Protein AF-A0A925Y7J8-F1 (afdb_monomer)

Structure (mmCIF, N/CA/C/O backbone):
data_AF-A0A925Y7J8-F1
#
_entry.id   AF-A0A925Y7J8-F1
#
loop_
_atom_site.group_PDB
_atom_site.id
_atom_site.type_symbol
_atom_site.label_atom_id
_atom_site.label_alt_id
_atom_site.label_comp_id
_atom_site.label_asym_id
_atom_site.label_entity_id
_atom_site.label_seq_id
_atom_site.pdbx_PDB_ins_code
_atom_site.Cartn_x
_atom_site.Cartn_y
_atom_site.Cartn_z
_atom_site.occupancy
_atom_site.B_iso_or_equiv
_atom_site.auth_seq_id
_atom_site.auth_comp_id
_atom_site.auth_asym_id
_atom_site.auth_atom_id
_atom_site.pdbx_PDB_model_num
ATOM 1 N N . MET A 1 1 ? 41.722 57.127 14.578 1.00 47.62 1 MET A N 1
ATOM 2 C CA . MET A 1 1 ? 40.742 56.209 15.208 1.00 47.62 1 MET A CA 1
ATOM 3 C C . MET A 1 1 ? 39.464 55.968 14.385 1.00 47.62 1 MET A C 1
ATOM 5 O O . MET A 1 1 ? 3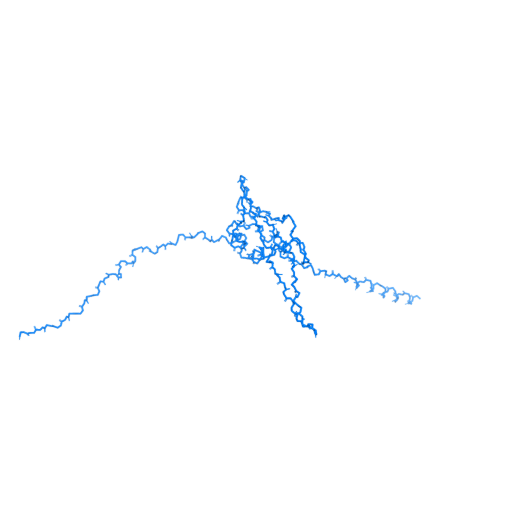8.849 54.937 14.593 1.00 47.62 1 MET A O 1
ATOM 9 N N . LEU A 1 2 ? 39.082 56.813 13.409 1.00 46.19 2 LEU A N 1
ATOM 10 C CA . LEU A 1 2 ? 37.868 56.597 12.585 1.00 46.19 2 LEU A CA 1
ATOM 11 C C . LEU A 1 2 ? 37.984 55.535 11.464 1.00 46.19 2 LEU A C 1
ATOM 13 O O . LEU A 1 2 ? 36.968 55.154 10.892 1.00 46.19 2 LEU A O 1
ATOM 17 N N . SER A 1 3 ? 39.189 55.050 11.137 1.00 46.38 3 SER A N 1
ATOM 18 C CA . SER A 1 3 ? 39.382 54.095 10.028 1.00 46.38 3 SER A CA 1
ATOM 19 C C . SER A 1 3 ? 39.019 52.646 10.403 1.00 46.38 3 SER A C 1
ATOM 21 O O . SER A 1 3 ? 38.446 51.927 9.593 1.00 46.38 3 SER A O 1
ATOM 23 N N . SER A 1 4 ? 39.250 52.229 11.657 1.00 44.97 4 SER A N 1
ATOM 24 C CA . SER A 1 4 ? 39.028 50.837 12.100 1.00 44.97 4 SER A CA 1
ATOM 25 C C . SER A 1 4 ? 37.565 50.454 12.341 1.00 44.97 4 SER A C 1
ATOM 27 O O . SER A 1 4 ? 37.262 49.272 12.434 1.00 44.97 4 SER A O 1
ATOM 29 N N . ILE A 1 5 ? 36.647 51.421 12.446 1.00 50.72 5 ILE A N 1
ATOM 30 C CA . ILE A 1 5 ? 35.227 51.142 12.736 1.00 50.72 5 ILE A CA 1
ATOM 31 C C . ILE A 1 5 ? 34.481 50.704 11.461 1.00 50.72 5 ILE A C 1
ATOM 33 O O . ILE A 1 5 ? 33.537 49.919 11.525 1.00 50.72 5 ILE A O 1
ATOM 37 N N . ARG A 1 6 ? 34.935 51.153 10.282 1.00 48.66 6 ARG A N 1
ATOM 38 C CA . ARG A 1 6 ? 34.302 50.832 8.990 1.00 48.66 6 ARG A CA 1
ATOM 39 C C . ARG A 1 6 ? 34.555 49.394 8.535 1.00 48.66 6 ARG A C 1
ATOM 41 O O . ARG A 1 6 ? 33.706 48.814 7.866 1.00 48.66 6 ARG A O 1
ATOM 48 N N . THR A 1 7 ? 35.685 48.809 8.921 1.00 46.03 7 THR A N 1
ATOM 49 C CA . THR A 1 7 ? 36.075 47.446 8.534 1.00 46.03 7 THR A CA 1
ATOM 50 C C . THR A 1 7 ? 35.314 46.381 9.320 1.00 46.03 7 THR A C 1
ATOM 52 O O . THR A 1 7 ? 34.919 45.371 8.745 1.00 46.03 7 THR A O 1
ATOM 55 N N . SER A 1 8 ? 35.025 46.622 10.603 1.00 44.44 8 SER A N 1
ATOM 56 C CA . SER A 1 8 ? 34.302 45.653 11.442 1.00 44.44 8 SER A CA 1
ATOM 57 C C . SER A 1 8 ? 32.820 45.527 11.079 1.00 44.44 8 SER A C 1
ATOM 59 O O . SER A 1 8 ? 32.263 44.436 11.163 1.00 44.44 8 SER A O 1
ATOM 61 N N . ALA A 1 9 ? 32.180 46.608 10.620 1.00 45.78 9 ALA A N 1
ATOM 62 C CA . ALA A 1 9 ? 30.767 46.578 10.231 1.00 45.78 9 ALA A CA 1
ATOM 63 C C . ALA A 1 9 ? 30.513 45.765 8.946 1.00 45.78 9 ALA A C 1
ATOM 65 O O . ALA A 1 9 ? 29.463 45.143 8.807 1.00 45.78 9 ALA A O 1
ATOM 66 N N . LEU A 1 10 ? 31.484 45.724 8.027 1.00 47.72 10 LEU A N 1
ATOM 67 C CA . LEU A 1 10 ? 31.369 44.964 6.777 1.00 47.72 10 LEU A CA 1
ATOM 68 C C . LEU A 1 10 ? 31.612 43.460 6.961 1.00 47.72 10 LEU A C 1
ATOM 70 O O . LEU A 1 10 ? 31.081 42.663 6.194 1.00 47.72 10 LEU A O 1
ATOM 74 N N . ILE A 1 11 ? 32.360 43.058 7.992 1.00 51.84 11 ILE A N 1
ATOM 75 C CA . ILE A 1 11 ? 32.652 41.641 8.254 1.00 51.84 11 ILE A CA 1
ATOM 76 C C . ILE A 1 11 ? 31.469 40.949 8.951 1.00 51.84 11 ILE A C 1
ATOM 78 O O . ILE A 1 11 ? 31.181 39.790 8.662 1.00 51.84 11 ILE A O 1
ATOM 82 N N . VAL A 1 12 ? 30.720 41.662 9.799 1.00 50.91 12 VAL A N 1
ATOM 83 C CA . VAL A 1 12 ? 29.554 41.085 10.497 1.00 50.91 12 VAL A CA 1
ATOM 84 C C . VAL A 1 12 ? 28.347 40.913 9.563 1.00 50.91 12 VAL A C 1
ATOM 86 O O . VAL A 1 12 ? 27.579 39.968 9.731 1.00 50.91 12 VAL A O 1
ATOM 89 N N . LEU A 1 13 ? 28.207 41.744 8.523 1.00 51.44 13 LEU A N 1
ATOM 90 C CA . LEU A 1 13 ? 27.113 41.615 7.548 1.00 51.44 13 LEU A CA 1
ATOM 91 C C . LEU A 1 13 ? 27.340 40.514 6.491 1.00 51.44 13 LEU A C 1
ATOM 93 O O . LEU A 1 13 ? 26.399 40.130 5.802 1.00 51.44 13 LEU A O 1
ATOM 97 N N . GLY A 1 14 ? 28.568 40.000 6.355 1.00 49.03 14 GLY A N 1
ATOM 98 C CA . GLY A 1 14 ? 28.907 38.949 5.386 1.00 49.03 14 GLY A CA 1
ATOM 99 C C . GLY A 1 14 ? 28.652 37.522 5.880 1.00 49.03 14 GLY A C 1
ATOM 100 O O . GLY A 1 14 ? 28.498 36.611 5.070 1.00 49.03 14 GLY A O 1
ATOM 101 N N . PHE A 1 15 ? 28.574 37.310 7.197 1.00 51.47 15 PHE A N 1
ATOM 102 C CA . PHE A 1 15 ? 28.496 35.961 7.774 1.00 51.47 15 PHE A CA 1
ATOM 103 C C . PHE A 1 15 ? 27.065 35.392 7.854 1.00 51.47 15 PHE A C 1
ATOM 105 O O . PHE A 1 15 ? 26.878 34.233 8.205 1.00 51.47 15 PHE A O 1
ATOM 112 N N . VAL A 1 16 ? 26.041 36.183 7.513 1.00 56.50 16 VAL A N 1
ATOM 113 C CA . VAL A 1 16 ? 24.621 35.812 7.691 1.00 56.50 16 VAL A CA 1
ATOM 114 C C . VAL A 1 16 ? 24.000 35.141 6.448 1.00 56.50 16 VAL A C 1
ATOM 116 O O . VAL A 1 16 ? 22.885 34.636 6.519 1.00 56.50 16 VAL A O 1
ATOM 119 N N . SER A 1 17 ? 24.709 35.051 5.316 1.00 57.00 17 SER A N 1
ATOM 120 C CA . SER A 1 17 ? 24.060 34.772 4.017 1.00 57.00 17 SER A CA 1
ATOM 121 C C . SER A 1 17 ? 24.364 33.423 3.347 1.00 57.00 17 SER A C 1
ATOM 123 O O . SER A 1 17 ? 24.155 33.307 2.143 1.00 57.00 17 SER A O 1
A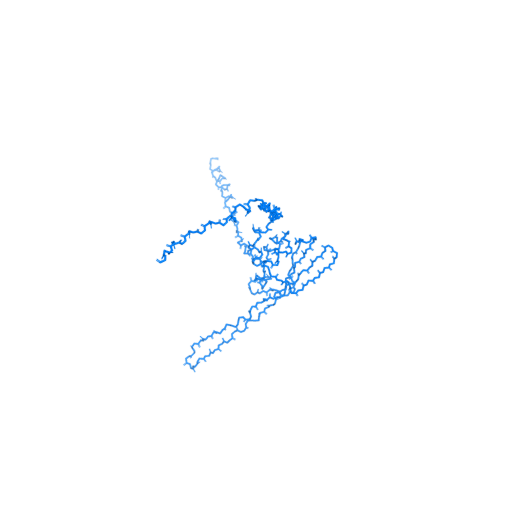TOM 125 N N . THR A 1 18 ? 24.836 32.384 4.046 1.00 60.31 18 THR A N 1
ATOM 126 C CA . THR A 1 18 ? 25.188 31.105 3.373 1.00 60.31 18 THR A CA 1
ATOM 127 C C . THR A 1 18 ? 24.682 29.829 4.043 1.00 60.31 18 THR A C 1
ATOM 129 O O . THR A 1 18 ? 25.293 28.773 3.908 1.00 60.31 18 THR A O 1
ATOM 132 N N . VAL A 1 19 ? 23.497 29.854 4.658 1.00 62.66 19 VAL A N 1
ATOM 133 C CA . VAL A 1 19 ? 22.741 28.602 4.862 1.00 62.66 19 VAL A CA 1
ATOM 134 C C . VAL A 1 19 ? 21.882 28.340 3.621 1.00 62.66 19 VAL A C 1
ATOM 136 O O . VAL A 1 19 ? 20.656 28.377 3.660 1.00 62.66 19 VAL A O 1
ATOM 139 N N . ALA A 1 20 ? 22.540 28.115 2.481 1.00 62.56 20 ALA A N 1
ATOM 140 C CA . ALA A 1 20 ? 21.898 27.509 1.321 1.00 62.56 20 ALA A CA 1
ATOM 141 C C . ALA A 1 20 ? 21.704 26.022 1.644 1.00 62.56 20 ALA A C 1
ATOM 143 O O . ALA A 1 20 ? 22.551 25.184 1.343 1.00 62.56 20 ALA A O 1
ATOM 144 N N . GLY A 1 21 ? 20.622 25.705 2.355 1.00 60.88 21 GLY A N 1
ATOM 145 C CA . GLY A 1 21 ? 20.222 24.325 2.581 1.00 60.88 21 GLY A CA 1
ATOM 146 C C . GLY A 1 21 ? 19.906 23.677 1.238 1.00 60.88 21 GLY A C 1
ATOM 147 O O . GLY A 1 21 ? 18.955 24.075 0.568 1.00 60.88 21 GLY A O 1
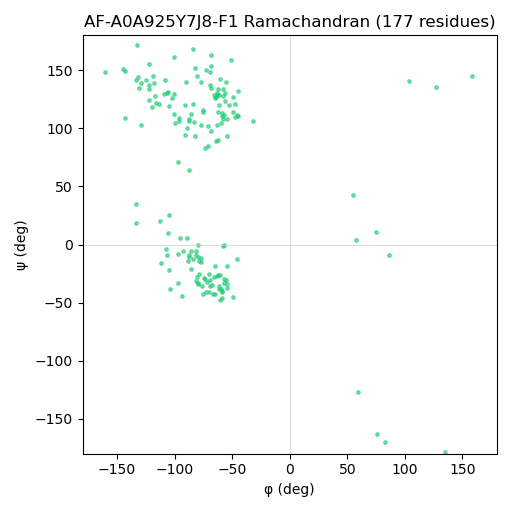ATOM 148 N N . CYS A 1 22 ? 20.697 22.685 0.832 1.00 66.88 22 CYS A N 1
ATOM 149 C CA . CYS A 1 22 ? 20.309 21.788 -0.245 1.00 66.88 22 CYS A CA 1
ATOM 150 C C . CYS A 1 22 ? 19.061 21.039 0.220 1.00 66.88 22 CYS A C 1
ATOM 152 O O . CYS A 1 22 ? 19.160 20.111 1.020 1.00 66.88 22 CYS A O 1
ATOM 154 N N . THR A 1 23 ? 17.882 21.433 -0.261 1.00 62.00 23 THR A N 1
ATOM 155 C CA . THR A 1 23 ? 16.712 20.567 -0.153 1.00 62.00 23 THR A CA 1
ATOM 156 C C . THR A 1 23 ? 16.996 19.397 -1.087 1.00 62.00 23 THR A C 1
ATOM 158 O O . THR A 1 23 ? 16.844 19.513 -2.306 1.00 62.00 23 THR A O 1
ATOM 161 N N . THR A 1 24 ? 17.488 18.278 -0.560 1.00 57.16 24 THR A N 1
ATOM 162 C CA . THR A 1 24 ? 17.358 17.015 -1.277 1.00 57.16 24 THR A CA 1
ATOM 163 C C . THR A 1 24 ? 15.869 16.843 -1.508 1.00 57.16 24 THR A C 1
ATOM 165 O O . THR A 1 24 ? 15.098 16.734 -0.560 1.00 57.16 24 THR A O 1
ATOM 168 N N . ALA A 1 25 ? 15.443 16.942 -2.766 1.00 54.03 25 ALA A N 1
ATOM 169 C CA . ALA A 1 25 ? 14.104 16.543 -3.145 1.00 54.03 25 ALA A CA 1
ATOM 170 C C . ALA A 1 25 ? 14.039 15.037 -2.892 1.00 54.03 25 ALA A C 1
ATOM 172 O O . ALA A 1 25 ? 14.415 14.248 -3.760 1.00 54.03 25 ALA A O 1
ATOM 173 N N . ASP A 1 26 ? 13.663 14.654 -1.671 1.00 52.31 26 ASP A N 1
ATOM 174 C CA . ASP A 1 26 ? 13.376 13.276 -1.326 1.00 52.31 26 ASP A CA 1
ATOM 175 C C . ASP A 1 26 ? 12.329 12.805 -2.329 1.00 52.31 26 ASP A C 1
ATOM 177 O O . ASP A 1 26 ? 11.180 13.255 -2.341 1.00 52.31 26 ASP A O 1
ATOM 181 N N . LYS A 1 27 ? 12.755 11.949 -3.259 1.00 52.94 27 LYS A N 1
ATOM 182 C CA . LYS A 1 27 ? 11.831 11.249 -4.138 1.00 52.94 27 LYS A CA 1
ATOM 183 C C . LYS A 1 27 ? 11.118 10.241 -3.255 1.00 52.94 27 LYS A C 1
ATOM 185 O O . LYS A 1 27 ? 11.553 9.099 -3.148 1.00 52.94 27 LYS A O 1
ATOM 190 N N . PHE A 1 28 ? 10.058 10.682 -2.585 1.00 62.00 28 PHE A N 1
ATOM 191 C CA . PHE A 1 28 ? 9.180 9.794 -1.845 1.00 62.00 28 PHE A CA 1
ATOM 192 C C . PHE A 1 28 ? 8.604 8.799 -2.846 1.00 62.00 28 PHE A C 1
ATOM 194 O O . PHE A 1 28 ? 7.769 9.147 -3.683 1.00 62.00 28 PHE A O 1
ATOM 201 N N . ASN A 1 29 ? 9.114 7.571 -2.819 1.00 81.31 29 ASN A N 1
ATOM 202 C CA . ASN A 1 29 ? 8.528 6.503 -3.602 1.00 81.31 29 ASN A CA 1
ATOM 203 C C . ASN A 1 29 ? 7.200 6.102 -2.936 1.00 81.31 29 ASN A C 1
ATOM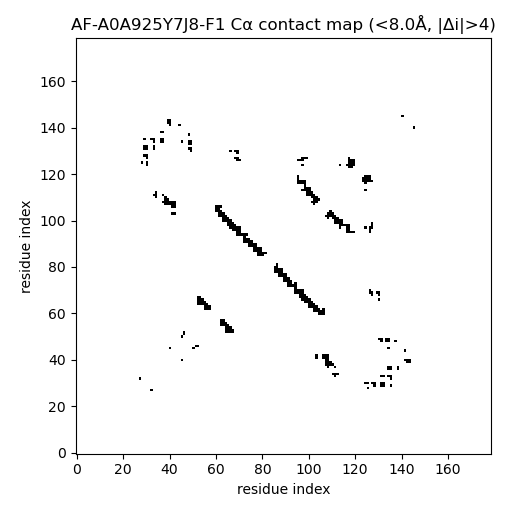 205 O O . ASN A 1 29 ? 7.025 6.231 -1.719 1.00 81.31 29 ASN A O 1
ATOM 209 N N . SER A 1 30 ? 6.235 5.635 -3.729 1.00 88.00 30 SER A N 1
ATOM 210 C CA . SER A 1 30 ? 4.927 5.249 -3.190 1.00 88.00 30 SER A CA 1
ATOM 211 C C . SER A 1 30 ? 5.062 4.175 -2.098 1.00 88.00 30 SER A C 1
ATOM 213 O O . SER A 1 30 ? 4.257 4.153 -1.171 1.00 88.00 30 SER A O 1
ATOM 215 N N . VAL A 1 31 ? 6.096 3.319 -2.156 1.00 91.38 31 VA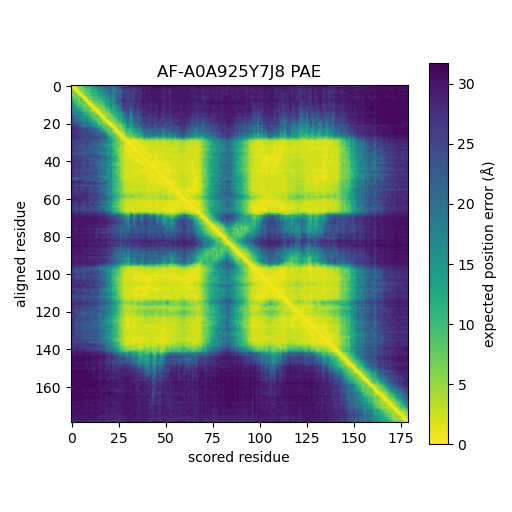L A N 1
ATOM 216 C CA . VAL A 1 31 ? 6.301 2.224 -1.190 1.00 91.38 31 VAL A CA 1
ATOM 217 C C . VAL A 1 31 ? 6.643 2.712 0.214 1.00 91.38 31 VAL A C 1
ATOM 219 O O . VAL A 1 31 ? 6.168 2.118 1.185 1.00 91.38 31 VAL A O 1
ATOM 222 N N . GLU A 1 32 ? 7.381 3.812 0.340 1.00 91.44 32 GLU A N 1
ATOM 223 C CA . GLU A 1 32 ? 7.669 4.433 1.631 1.00 91.44 32 GLU A CA 1
ATOM 224 C C . GLU A 1 32 ? 6.451 5.195 2.159 1.00 91.44 32 GLU A C 1
ATOM 226 O O . GLU A 1 32 ? 6.073 5.034 3.320 1.00 91.44 32 GLU A O 1
ATOM 231 N N . ILE A 1 33 ? 5.756 5.938 1.289 1.00 92.56 33 ILE A N 1
ATOM 232 C CA . ILE A 1 33 ? 4.519 6.648 1.655 1.00 92.56 33 ILE A CA 1
ATOM 233 C C . ILE A 1 33 ? 3.456 5.666 2.164 1.00 92.56 33 ILE A C 1
ATOM 235 O O . ILE A 1 33 ? 2.764 5.948 3.145 1.00 92.56 33 ILE A O 1
ATOM 239 N N . ALA A 1 34 ? 3.336 4.493 1.539 1.00 93.31 34 ALA A N 1
ATOM 240 C CA . ALA A 1 34 ? 2.356 3.481 1.919 1.00 93.31 34 ALA A CA 1
ATOM 241 C C . ALA A 1 34 ? 2.454 3.090 3.400 1.00 93.31 34 ALA A C 1
ATOM 243 O O . ALA A 1 34 ? 1.419 2.847 4.026 1.00 93.31 34 ALA A O 1
ATOM 244 N N . ARG A 1 35 ? 3.666 3.090 3.985 1.00 94.00 35 ARG A N 1
ATOM 245 C CA . ARG A 1 35 ? 3.899 2.669 5.379 1.00 94.00 35 ARG A CA 1
ATOM 246 C C . ARG A 1 35 ? 3.074 3.456 6.382 1.00 94.00 35 ARG A C 1
ATOM 248 O O . ARG A 1 35 ? 2.672 2.903 7.402 1.00 94.00 35 ARG A O 1
ATOM 255 N N . THR A 1 36 ? 2.825 4.725 6.086 1.00 93.44 36 THR A N 1
ATOM 256 C CA . THR A 1 36 ? 2.025 5.615 6.926 1.00 93.44 36 THR A CA 1
ATOM 257 C C . THR A 1 36 ? 0.632 5.830 6.347 1.00 93.44 36 THR A C 1
ATOM 259 O O . THR A 1 36 ? -0.341 5.828 7.097 1.00 93.44 36 THR A O 1
ATOM 262 N N . ALA A 1 37 ? 0.505 5.938 5.022 1.00 92.69 37 ALA A N 1
ATOM 263 C CA . ALA A 1 37 ? -0.762 6.230 4.354 1.00 92.69 37 ALA A CA 1
ATOM 264 C C . ALA A 1 37 ? -1.819 5.124 4.506 1.00 92.69 37 ALA A C 1
ATOM 266 O O . ALA A 1 37 ? -3.012 5.420 4.466 1.00 92.69 37 ALA A O 1
ATOM 267 N N . MET A 1 38 ? -1.400 3.865 4.678 1.00 94.19 38 MET A N 1
ATOM 268 C CA . MET A 1 38 ? -2.315 2.725 4.827 1.00 94.19 38 MET A CA 1
ATOM 269 C C . MET A 1 38 ? -2.747 2.467 6.274 1.00 94.19 38 MET A C 1
ATOM 271 O O . MET A 1 38 ? -3.621 1.631 6.503 1.00 94.19 38 MET A O 1
ATOM 275 N N . LEU A 1 39 ? -2.150 3.138 7.264 1.00 94.88 39 LEU A N 1
ATOM 276 C CA . LEU A 1 39 ? -2.494 2.916 8.668 1.00 94.88 39 LEU A CA 1
ATOM 277 C C . LEU A 1 39 ? -3.962 3.277 8.931 1.00 94.88 39 LEU A C 1
ATOM 279 O O . LEU A 1 39 ? -4.455 4.326 8.522 1.00 94.88 39 LEU A O 1
ATOM 283 N N . GLY A 1 40 ? -4.664 2.396 9.641 1.00 93.44 40 GLY A N 1
ATOM 284 C CA . GLY A 1 40 ? -6.073 2.560 9.995 1.00 93.44 40 GLY A CA 1
ATOM 285 C C . GLY A 1 40 ? -7.076 2.077 8.944 1.00 93.44 40 GLY A C 1
ATOM 286 O O . GLY A 1 40 ? -8.263 1.975 9.282 1.00 93.44 40 GLY A O 1
ATOM 287 N N . PHE A 1 41 ? -6.627 1.726 7.732 1.00 94.31 41 PHE A N 1
ATOM 288 C CA . PHE A 1 41 ? -7.484 1.120 6.708 1.00 94.31 41 PHE A CA 1
ATOM 289 C C . PHE A 1 41 ? -8.157 -0.127 7.266 1.00 94.31 41 PHE A C 1
ATOM 291 O O . PHE A 1 41 ? -7.537 -0.905 7.994 1.00 94.31 41 PHE A O 1
ATOM 298 N N . ASN A 1 42 ? -9.425 -0.329 6.935 1.00 94.50 42 ASN A N 1
ATOM 299 C CA . ASN A 1 42 ? -10.087 -1.586 7.242 1.00 94.50 42 ASN A CA 1
ATOM 300 C C . ASN A 1 42 ? -9.790 -2.632 6.151 1.00 94.50 42 ASN A C 1
ATOM 302 O O . ASN A 1 42 ? -9.263 -2.330 5.081 1.00 94.50 42 ASN A O 1
ATOM 306 N N . GLU A 1 43 ? -10.136 -3.885 6.421 1.00 95.19 43 GLU A N 1
ATOM 307 C CA . GLU A 1 43 ? -9.951 -4.987 5.474 1.00 95.19 43 GLU A CA 1
ATOM 308 C C . GLU A 1 43 ? -10.595 -4.747 4.093 1.00 95.19 43 GLU A C 1
ATOM 310 O O . GLU A 1 43 ? -10.040 -5.142 3.068 1.00 95.19 43 GLU A O 1
ATOM 315 N N . GLN A 1 44 ? -11.766 -4.111 4.038 1.00 94.31 44 GLN A N 1
ATOM 316 C CA . GLN A 1 44 ? -12.457 -3.810 2.780 1.00 94.31 44 GLN A CA 1
ATOM 317 C C . GLN A 1 44 ? -11.716 -2.728 1.989 1.00 94.31 44 GLN A C 1
ATOM 319 O O . GLN A 1 44 ? -11.558 -2.883 0.780 1.00 94.31 44 GLN A O 1
ATOM 324 N N . ASP A 1 45 ? -11.202 -1.694 2.663 1.00 94.25 45 ASP A N 1
ATOM 325 C CA . ASP A 1 45 ? -10.403 -0.635 2.030 1.00 94.25 45 ASP A CA 1
ATOM 326 C C . ASP A 1 45 ? -9.166 -1.233 1.347 1.00 94.25 45 ASP A C 1
ATOM 328 O O . ASP A 1 45 ? -8.884 -0.937 0.185 1.00 94.25 45 ASP A O 1
ATOM 332 N N . VAL A 1 46 ? -8.461 -2.137 2.044 1.00 94.81 46 VAL A N 1
ATOM 333 C CA . VAL A 1 46 ? -7.276 -2.809 1.493 1.00 94.81 46 VAL A CA 1
ATOM 334 C C . VAL A 1 46 ? -7.649 -3.699 0.306 1.00 94.81 46 VAL A C 1
ATOM 336 O O . VAL A 1 46 ? -6.966 -3.641 -0.714 1.00 94.81 46 VAL A O 1
ATOM 339 N N . ARG A 1 47 ? -8.751 -4.463 0.374 1.00 94.38 47 ARG A N 1
ATOM 340 C CA . ARG A 1 47 ? -9.219 -5.261 -0.780 1.00 94.38 47 ARG A CA 1
ATOM 341 C C . ARG A 1 47 ? -9.582 -4.390 -1.981 1.00 94.38 47 ARG A C 1
ATOM 343 O O . ARG A 1 47 ? -9.345 -4.791 -3.116 1.00 94.38 47 ARG A O 1
ATOM 350 N N . MET A 1 48 ? -10.147 -3.211 -1.737 1.00 93.31 48 MET A N 1
ATOM 351 C CA . MET A 1 48 ? -10.546 -2.290 -2.798 1.00 93.31 48 MET A CA 1
ATOM 352 C C . MET A 1 48 ? -9.336 -1.678 -3.515 1.00 93.31 48 MET A C 1
ATOM 354 O O . MET A 1 48 ? -9.396 -1.464 -4.723 1.00 93.31 48 MET A O 1
ATOM 358 N N . CYS A 1 49 ? -8.247 -1.395 -2.793 1.00 93.19 49 CYS A N 1
ATOM 359 C CA . CYS A 1 49 ? -7.082 -0.716 -3.364 1.00 93.19 49 CYS A CA 1
ATOM 360 C C . CYS A 1 49 ? -5.944 -1.643 -3.814 1.00 93.19 49 CYS A C 1
ATOM 362 O O . CYS A 1 49 ? -5.277 -1.320 -4.794 1.00 93.19 49 CYS A O 1
ATOM 364 N N . ALA A 1 50 ? -5.725 -2.771 -3.129 1.00 92.56 50 ALA A N 1
ATOM 365 C CA . ALA A 1 50 ? -4.657 -3.735 -3.426 1.00 92.56 50 ALA A CA 1
ATOM 366 C C . ALA A 1 50 ? -5.170 -5.038 -4.070 1.00 92.56 50 ALA A C 1
ATOM 368 O O . ALA A 1 50 ? -4.372 -5.862 -4.515 1.00 92.56 50 ALA A O 1
ATOM 369 N N . GLY A 1 51 ? -6.491 -5.241 -4.130 1.00 92.69 51 GLY A N 1
ATOM 370 C CA . GLY A 1 51 ? -7.103 -6.493 -4.576 1.00 92.69 51 GLY A CA 1
ATOM 371 C C . GLY A 1 51 ? -7.177 -7.555 -3.474 1.00 92.69 51 GLY A C 1
ATOM 372 O O . GLY A 1 51 ? -6.958 -7.285 -2.295 1.00 92.69 51 GLY A O 1
ATOM 373 N N . PHE A 1 52 ? -7.522 -8.791 -3.846 1.00 94.75 52 PHE A N 1
ATOM 374 C CA . PHE A 1 52 ? -7.561 -9.905 -2.894 1.00 94.75 52 PHE A CA 1
ATOM 375 C C . PHE A 1 52 ? -6.149 -10.412 -2.574 1.00 94.75 52 PHE A C 1
ATOM 377 O O . PHE A 1 52 ? -5.322 -10.513 -3.483 1.00 94.75 52 PHE A O 1
ATOM 384 N N . PRO A 1 53 ? -5.864 -10.759 -1.307 1.00 95.00 53 PRO A N 1
ATOM 385 C CA . PRO A 1 53 ? -4.550 -11.250 -0.926 1.00 95.00 53 PRO A CA 1
ATOM 386 C C . PRO A 1 53 ? -4.279 -12.637 -1.503 1.00 95.00 53 PRO A C 1
ATOM 388 O O . PRO A 1 53 ? -5.182 -13.466 -1.624 1.00 95.00 53 PRO A O 1
ATOM 391 N N . THR A 1 54 ? -3.010 -12.912 -1.789 1.00 94.50 54 THR A N 1
ATOM 392 C CA . THR A 1 54 ? -2.542 -14.232 -2.225 1.00 94.50 54 THR A CA 1
ATOM 393 C C . THR A 1 54 ? -2.683 -15.256 -1.103 1.00 94.50 54 THR A C 1
ATOM 395 O O . THR A 1 54 ? -3.110 -16.385 -1.336 1.00 94.50 54 THR A O 1
ATOM 398 N N . ARG A 1 55 ? -2.321 -14.872 0.129 1.00 95.31 55 ARG A N 1
ATOM 399 C CA . ARG A 1 55 ? -2.503 -15.699 1.331 1.00 95.31 55 ARG A CA 1
ATOM 400 C C . ARG A 1 55 ? -2.883 -14.835 2.524 1.00 95.31 55 ARG A C 1
ATOM 402 O O . ARG A 1 55 ? -2.432 -13.695 2.636 1.00 95.31 55 ARG A O 1
ATOM 409 N N . SER A 1 56 ? -3.652 -15.407 3.440 1.00 96.75 56 SER A N 1
ATOM 410 C CA . SER A 1 56 ? -4.033 -14.790 4.710 1.00 96.75 56 SER A CA 1
ATOM 411 C C . SER A 1 56 ? -3.810 -15.754 5.871 1.00 96.75 56 SER A C 1
ATOM 413 O O . SER A 1 56 ? -4.058 -16.950 5.726 1.00 96.75 56 SER A O 1
ATOM 415 N N . ALA A 1 57 ? -3.406 -15.230 7.022 1.00 97.38 57 ALA A N 1
ATOM 416 C CA . ALA A 1 57 ? -3.322 -15.958 8.284 1.00 97.38 57 ALA A CA 1
ATOM 417 C C . ALA A 1 57 ? -3.959 -15.119 9.397 1.00 97.38 57 ALA A C 1
ATOM 419 O O . ALA A 1 57 ? -3.783 -13.902 9.414 1.00 97.38 57 ALA A O 1
ATOM 420 N N . SER A 1 58 ? -4.676 -15.755 10.322 1.00 97.12 58 SER A N 1
ATOM 421 C CA . SER A 1 58 ? -5.303 -15.079 11.461 1.00 97.12 58 SER A CA 1
ATOM 422 C C . SER A 1 58 ? -4.980 -15.808 12.757 1.00 97.12 58 SER A C 1
ATOM 424 O O . SER A 1 58 ? -5.092 -17.030 12.828 1.00 97.12 58 SER A O 1
ATOM 426 N N . GLU A 1 59 ? -4.607 -15.041 13.777 1.00 96.56 59 GLU A N 1
ATOM 427 C CA . GLU A 1 59 ? -4.302 -15.517 15.122 1.00 96.56 59 GLU A CA 1
ATOM 428 C C . GLU A 1 59 ? -4.814 -14.493 16.147 1.00 96.56 59 GLU A C 1
ATOM 430 O O . GLU A 1 59 ? -4.303 -13.376 16.265 1.00 96.56 59 GLU A O 1
ATOM 435 N N . GLY A 1 60 ? -5.876 -14.858 16.872 1.00 95.62 60 GLY A N 1
ATOM 436 C CA . GLY A 1 60 ? -6.553 -13.960 17.810 1.00 95.62 60 GLY A CA 1
ATOM 437 C C . GLY A 1 60 ? -7.088 -12.691 17.134 1.00 95.62 60 GLY A C 1
ATOM 438 O O . GLY A 1 60 ? -7.806 -12.760 16.141 1.00 95.62 60 GLY A O 1
ATOM 439 N N . ASP A 1 61 ? -6.717 -11.528 17.677 1.00 95.69 61 ASP A N 1
ATOM 440 C CA . ASP A 1 61 ? -7.095 -10.201 17.158 1.00 95.69 61 ASP A CA 1
ATOM 441 C C . ASP A 1 61 ? -6.251 -9.751 15.947 1.00 95.69 61 ASP A C 1
ATOM 443 O O . ASP A 1 61 ? -6.427 -8.626 15.459 1.00 95.69 61 ASP A O 1
ATOM 447 N N . VAL A 1 62 ? -5.290 -10.570 15.505 1.00 97.75 62 VAL A N 1
ATOM 448 C CA . VAL A 1 62 ? -4.345 -10.229 14.442 1.00 97.75 62 VAL A CA 1
ATOM 449 C C . VAL A 1 62 ? -4.648 -11.035 13.188 1.00 97.75 62 VAL A C 1
ATOM 451 O O . VAL A 1 62 ? -4.708 -12.261 13.215 1.00 97.75 62 VAL A O 1
ATOM 454 N N . THR A 1 63 ? -4.758 -10.337 12.065 1.00 98.06 63 THR A N 1
ATOM 455 C CA . THR A 1 63 ? -4.841 -10.941 10.734 1.00 98.06 63 THR A CA 1
ATOM 456 C C . THR A 1 63 ? -3.696 -10.402 9.894 1.00 98.06 63 THR A C 1
ATOM 458 O O . THR A 1 63 ? -3.444 -9.204 9.885 1.00 98.06 63 THR A O 1
ATOM 461 N N . VAL A 1 64 ? -2.985 -11.262 9.178 1.00 97.69 64 VAL A N 1
ATOM 462 C CA . VAL A 1 64 ? -1.940 -10.871 8.232 1.00 97.69 64 VAL A CA 1
ATOM 463 C C . VAL A 1 64 ? -2.350 -11.317 6.846 1.00 97.69 64 VAL A C 1
ATOM 465 O O . VAL A 1 64 ? -2.672 -12.483 6.622 1.00 97.69 64 VAL A O 1
ATOM 468 N N . TRP A 1 65 ? -2.318 -10.387 5.905 1.00 97.56 65 TRP A N 1
ATOM 469 C CA . TRP A 1 65 ? -2.480 -10.664 4.489 1.00 97.56 65 TRP A CA 1
ATOM 470 C C . TRP A 1 65 ? -1.156 -10.497 3.777 1.00 97.56 65 TRP A C 1
ATOM 472 O O . TRP A 1 65 ? -0.397 -9.576 4.067 1.00 97.56 65 TRP A O 1
ATOM 482 N N . SER A 1 66 ? -0.903 -11.377 2.821 1.00 95.19 66 SER A N 1
ATOM 483 C CA . SER A 1 66 ? 0.266 -11.331 1.957 1.00 95.19 66 SER A CA 1
ATOM 484 C C . SER A 1 66 ? -0.167 -11.258 0.503 1.00 95.19 66 SER A C 1
ATOM 486 O O . SER A 1 66 ? -1.090 -11.954 0.072 1.00 95.19 66 SER A O 1
ATOM 488 N N . TYR A 1 67 ? 0.522 -10.401 -0.228 1.00 93.00 67 TYR A N 1
ATOM 489 C CA . TYR A 1 67 ? 0.390 -10.180 -1.650 1.00 93.00 67 TYR A CA 1
ATOM 490 C C . TYR A 1 67 ? 1.705 -10.590 -2.283 1.00 93.00 67 TYR A C 1
ATOM 492 O O . TYR A 1 67 ? 2.768 -10.077 -1.927 1.00 93.00 67 TYR A O 1
ATOM 500 N N . GLU A 1 68 ? 1.620 -11.531 -3.206 1.00 89.75 68 GLU A N 1
ATOM 501 C CA . GLU A 1 68 ? 2.740 -11.940 -4.034 1.00 89.75 68 GLU A CA 1
ATOM 502 C C . GLU A 1 68 ? 2.362 -11.674 -5.486 1.00 89.75 68 GLU A C 1
ATOM 504 O O . GLU A 1 68 ? 1.372 -12.216 -5.983 1.00 89.75 68 GLU A O 1
ATOM 509 N N . GLY A 1 69 ? 3.120 -10.811 -6.161 1.00 76.94 69 GLY A N 1
ATOM 510 C CA . GLY A 1 69 ? 2.877 -10.505 -7.570 1.00 76.94 69 GLY A CA 1
ATOM 511 C C . GLY A 1 69 ? 3.451 -9.171 -8.043 1.00 76.94 69 GLY A C 1
ATOM 512 O O . GLY A 1 69 ? 3.434 -8.187 -7.318 1.00 76.94 69 GLY A O 1
ATOM 513 N N . GLY A 1 70 ? 3.908 -9.141 -9.299 1.00 61.19 70 GLY A N 1
ATOM 514 C CA . GLY A 1 70 ? 4.597 -8.014 -9.953 1.00 61.19 70 GLY A CA 1
ATOM 515 C C . GLY A 1 70 ? 6.101 -8.286 -10.037 1.00 61.19 70 GLY A C 1
ATOM 516 O O . GLY A 1 70 ? 6.626 -8.839 -9.088 1.00 61.19 70 GLY A O 1
ATOM 517 N N . GLY A 1 71 ? 6.844 -7.968 -11.099 1.00 51.97 71 GLY A N 1
ATOM 518 C CA . GLY A 1 71 ? 6.500 -7.202 -12.302 1.00 51.97 71 GLY A CA 1
ATOM 519 C C . GLY A 1 71 ? 6.185 -8.051 -13.539 1.00 51.97 71 GLY A C 1
ATOM 520 O O . GLY A 1 71 ? 6.535 -9.225 -13.630 1.00 51.97 71 GLY A O 1
ATOM 521 N N . ARG A 1 72 ? 5.509 -7.444 -14.524 1.00 48.69 72 ARG A N 1
ATOM 522 C CA . ARG A 1 72 ? 5.382 -8.046 -15.858 1.00 48.69 72 ARG A CA 1
ATOM 523 C C . ARG A 1 72 ? 6.795 -8.319 -16.378 1.00 48.69 72 ARG A C 1
ATOM 525 O O . ARG A 1 72 ? 7.621 -7.410 -16.344 1.00 48.69 72 ARG A O 1
ATOM 532 N N . GLN A 1 73 ? 7.066 -9.531 -16.861 1.00 48.22 73 GLN A N 1
ATOM 533 C CA . GLN A 1 73 ? 8.230 -9.772 -17.711 1.00 48.22 73 GLN A CA 1
ATOM 534 C C . GLN A 1 73 ? 8.041 -8.938 -18.984 1.00 48.22 73 GLN A C 1
ATOM 536 O O . GLN A 1 73 ? 7.379 -9.357 -19.928 1.00 48.22 73 GLN A O 1
ATOM 541 N N . GLY A 1 74 ? 8.522 -7.699 -18.964 1.00 47.50 74 GLY A N 1
ATOM 542 C CA . GLY A 1 74 ? 8.617 -6.865 -20.148 1.00 47.50 74 GLY A CA 1
ATOM 543 C C . GLY A 1 74 ? 9.891 -7.249 -20.878 1.00 47.50 74 GLY A C 1
ATOM 544 O O . GLY A 1 74 ? 10.957 -6.745 -20.535 1.00 47.50 74 GLY A O 1
A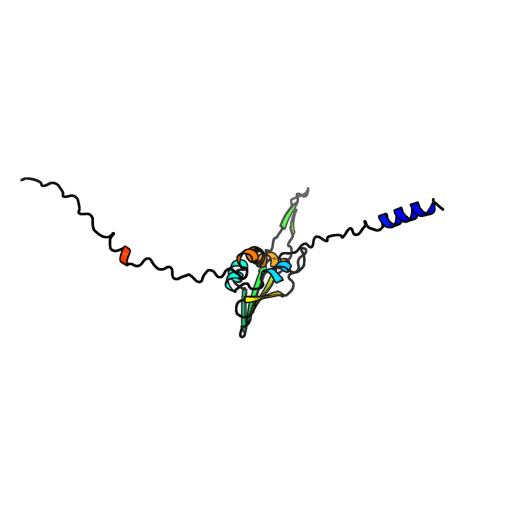TOM 545 N N . GLY A 1 75 ? 9.791 -8.161 -21.844 1.00 52.19 75 GLY A N 1
ATOM 546 C CA . GLY A 1 75 ? 10.810 -8.253 -22.885 1.00 52.19 75 GLY A CA 1
ATOM 547 C C . GLY A 1 75 ? 10.775 -6.953 -23.681 1.00 52.19 75 GLY A C 1
ATOM 548 O O . GLY A 1 75 ? 9.700 -6.516 -24.097 1.00 52.19 75 GLY A O 1
ATOM 549 N N . VAL A 1 76 ? 11.922 -6.294 -23.822 1.00 53.84 76 VAL A N 1
ATOM 550 C CA . VAL A 1 76 ? 12.049 -5.158 -24.736 1.00 53.84 76 VAL A CA 1
ATOM 551 C C . VAL A 1 76 ? 12.715 -5.694 -25.995 1.00 53.84 76 VAL A C 1
ATOM 553 O O . VAL A 1 76 ? 13.918 -5.963 -25.998 1.00 53.84 76 VAL A O 1
ATOM 556 N N . ASP A 1 77 ? 11.927 -5.868 -27.053 1.00 54.66 77 ASP A N 1
ATOM 557 C CA . ASP A 1 77 ? 12.443 -6.189 -28.380 1.00 54.66 77 ASP A CA 1
ATOM 558 C C . ASP A 1 77 ? 13.013 -4.917 -29.009 1.00 54.66 77 ASP A C 1
ATOM 560 O O . ASP A 1 77 ? 12.280 -4.040 -29.477 1.00 54.66 77 ASP A O 1
ATOM 564 N N . ILE A 1 78 ? 14.340 -4.797 -29.015 1.00 57.81 78 ILE A N 1
ATOM 565 C CA . ILE A 1 78 ? 15.022 -3.706 -29.709 1.00 57.81 78 ILE A CA 1
ATOM 566 C C . ILE A 1 78 ? 15.439 -4.233 -31.080 1.00 57.81 78 ILE A C 1
ATOM 568 O O . ILE A 1 78 ? 16.374 -5.024 -31.219 1.00 57.81 78 ILE A O 1
ATOM 572 N N . SER A 1 79 ? 14.719 -3.789 -32.109 1.00 58.28 79 SER A N 1
ATOM 573 C CA . SER A 1 79 ? 15.065 -4.052 -33.507 1.00 58.28 79 SER A CA 1
ATOM 574 C C . SER A 1 79 ? 16.016 -2.959 -33.991 1.00 58.28 79 SER A C 1
ATOM 576 O O . SER A 1 79 ? 15.588 -1.825 -34.205 1.00 58.28 79 SER A O 1
ATOM 578 N N . ALA A 1 80 ? 17.303 -3.273 -34.151 1.00 58.16 80 ALA A N 1
ATOM 579 C CA . ALA A 1 80 ? 18.271 -2.343 -34.730 1.00 58.16 80 ALA A CA 1
ATOM 580 C C . ALA A 1 80 ? 18.555 -2.729 -36.195 1.00 58.16 80 ALA A C 1
ATOM 582 O O . ALA A 1 80 ? 18.933 -3.877 -36.458 1.00 58.16 80 ALA A O 1
ATOM 583 N N . PRO A 1 81 ? 18.405 -1.808 -37.168 1.00 52.62 81 PRO A N 1
ATOM 584 C CA . PRO A 1 81 ? 18.826 -2.072 -38.536 1.00 52.62 81 PRO A CA 1
ATOM 585 C C . PRO A 1 81 ? 20.357 -2.087 -38.585 1.00 52.62 81 PRO A C 1
ATOM 587 O O . PRO A 1 81 ? 21.000 -1.040 -38.571 1.00 52.62 81 PRO A O 1
ATOM 590 N N . VAL A 1 82 ? 20.957 -3.276 -38.625 1.00 57.34 82 VAL A N 1
ATOM 591 C CA . VAL A 1 82 ? 22.381 -3.417 -38.947 1.00 57.34 82 VAL A CA 1
ATOM 592 C C . VAL A 1 82 ? 22.533 -3.590 -40.458 1.00 57.34 82 VAL A C 1
ATOM 594 O O . VAL A 1 82 ? 21.735 -4.274 -41.101 1.00 57.34 82 VAL A O 1
ATOM 597 N N . LEU A 1 83 ? 23.562 -2.955 -41.025 1.00 54.12 83 LEU A N 1
ATOM 598 C CA . LEU A 1 83 ? 23.845 -2.830 -42.466 1.00 54.12 83 LEU A CA 1
ATOM 599 C C . LEU A 1 83 ? 23.988 -4.167 -43.237 1.00 54.12 83 LEU A C 1
ATOM 601 O O . LEU A 1 83 ? 24.191 -4.141 -44.445 1.00 54.12 83 LEU A O 1
ATOM 605 N N . PHE A 1 84 ? 23.853 -5.322 -42.575 1.00 55.88 84 PHE A N 1
ATOM 606 C CA . PHE A 1 84 ? 24.000 -6.665 -43.154 1.00 55.88 84 PHE A CA 1
ATOM 607 C C . PHE A 1 84 ? 22.885 -7.665 -42.767 1.00 55.88 84 PHE A C 1
ATOM 609 O O . PHE A 1 84 ? 23.056 -8.868 -42.940 1.00 55.88 84 PHE A O 1
ATOM 616 N N . GLY A 1 85 ? 21.727 -7.189 -42.293 1.00 55.53 85 GLY A N 1
ATOM 617 C CA . GLY A 1 85 ? 20.551 -8.021 -41.986 1.00 55.53 85 GLY A CA 1
ATOM 618 C C . GLY A 1 85 ? 20.040 -7.786 -40.568 1.00 55.53 85 GLY A C 1
ATOM 619 O O . GLY A 1 85 ? 20.837 -7.685 -39.650 1.00 55.53 85 GLY A O 1
ATOM 620 N N . ALA A 1 86 ? 18.725 -7.656 -40.379 1.00 56.28 86 ALA A N 1
ATOM 621 C CA . ALA A 1 86 ? 18.132 -7.286 -39.092 1.00 56.28 86 ALA A CA 1
ATOM 622 C C . ALA A 1 86 ? 18.613 -8.202 -37.949 1.00 56.28 86 ALA A C 1
ATOM 624 O O . ALA A 1 86 ? 18.402 -9.413 -37.982 1.00 56.28 86 ALA A O 1
ATOM 625 N N . ALA A 1 87 ? 19.256 -7.613 -36.940 1.00 57.84 87 ALA A N 1
ATOM 626 C CA . ALA A 1 87 ? 19.585 -8.292 -35.697 1.00 57.84 87 ALA A CA 1
ATOM 627 C C . ALA A 1 87 ? 18.544 -7.878 -34.651 1.00 57.84 87 ALA A C 1
ATOM 629 O O . ALA A 1 87 ? 18.478 -6.715 -34.249 1.00 57.84 87 ALA A O 1
ATOM 630 N N . ASN A 1 88 ? 17.709 -8.827 -34.234 1.00 58.19 88 ASN A N 1
ATOM 631 C CA . ASN A 1 88 ? 16.754 -8.630 -33.147 1.00 58.19 88 ASN A CA 1
ATOM 632 C C . ASN A 1 88 ? 17.479 -8.932 -31.832 1.00 58.19 88 ASN A C 1
ATOM 634 O O . ASN A 1 88 ? 17.863 -10.077 -31.585 1.00 58.19 88 ASN A O 1
ATOM 638 N N . ALA A 1 89 ? 17.686 -7.910 -31.001 1.00 57.34 89 ALA A N 1
ATOM 639 C CA . ALA A 1 89 ? 18.195 -8.085 -29.649 1.00 57.34 89 ALA A CA 1
ATOM 640 C C . ALA A 1 89 ? 17.001 -8.112 -28.687 1.00 57.34 89 ALA A C 1
ATOM 642 O O . ALA A 1 89 ? 16.360 -7.086 -28.458 1.00 57.34 89 ALA A O 1
ATOM 643 N N . ASN A 1 90 ? 16.703 -9.286 -28.128 1.00 55.12 90 ASN A N 1
ATOM 644 C CA . ASN A 1 90 ? 15.712 -9.413 -27.064 1.00 55.12 90 ASN A CA 1
ATOM 645 C C . ASN A 1 90 ? 16.401 -9.193 -25.713 1.00 55.12 90 ASN A C 1
ATOM 647 O O . ASN A 1 90 ? 17.172 -10.044 -25.257 1.00 55.12 90 ASN A O 1
ATOM 651 N N . LEU A 1 91 ? 16.142 -8.051 -25.073 1.00 57.47 91 LEU A N 1
ATOM 652 C CA . LEU A 1 91 ? 16.650 -7.777 -23.733 1.00 57.47 91 LEU A CA 1
ATOM 653 C C . LEU A 1 91 ? 15.633 -8.294 -22.709 1.00 57.47 91 LEU A C 1
ATOM 655 O O . LEU A 1 91 ? 14.610 -7.664 -22.442 1.00 57.47 91 LEU A O 1
ATOM 659 N N . SER A 1 92 ? 15.912 -9.469 -22.142 1.00 53.81 92 SER A N 1
ATOM 660 C CA . SER A 1 92 ? 15.126 -10.025 -21.038 1.00 53.81 92 SER A CA 1
ATOM 661 C C . SER A 1 92 ? 15.612 -9.427 -19.721 1.00 53.81 92 SER A C 1
ATOM 663 O O . SER A 1 92 ? 16.681 -9.784 -19.228 1.00 53.81 92 SER A O 1
ATOM 665 N N . ILE A 1 93 ? 14.839 -8.501 -19.154 1.00 58.91 93 ILE A N 1
ATOM 666 C CA . ILE A 1 93 ? 15.114 -7.953 -17.823 1.00 58.91 93 ILE A CA 1
ATOM 667 C C . ILE A 1 93 ? 14.513 -8.927 -16.797 1.00 58.91 93 ILE A C 1
ATOM 669 O O . ILE A 1 93 ? 13.304 -9.173 -16.857 1.00 58.91 93 ILE A O 1
ATOM 673 N N . PRO A 1 94 ? 15.302 -9.509 -15.872 1.00 56.09 94 PRO A N 1
ATOM 674 C CA . PRO A 1 94 ? 14.755 -10.364 -14.825 1.00 56.09 94 PRO A CA 1
ATOM 675 C C . PRO A 1 94 ? 13.743 -9.560 -14.001 1.00 56.09 94 PRO A C 1
ATOM 677 O O . PRO A 1 94 ? 14.088 -8.588 -13.334 1.00 56.09 94 PRO A O 1
ATOM 680 N N . GLY A 1 95 ? 12.470 -9.942 -14.091 1.00 59.91 95 GLY A N 1
ATOM 681 C CA . GLY A 1 95 ? 11.416 -9.378 -13.258 1.00 59.91 95 GLY A CA 1
ATOM 682 C C . GLY A 1 95 ? 11.524 -9.966 -11.856 1.00 59.91 95 GLY A C 1
ATOM 683 O O . GLY A 1 95 ? 11.363 -11.174 -11.691 1.00 59.91 95 GLY A O 1
ATOM 684 N N . GLY A 1 96 ? 11.809 -9.138 -10.851 1.00 72.06 96 GLY A N 1
ATOM 685 C CA . GLY A 1 96 ? 11.675 -9.556 -9.455 1.00 72.06 96 GLY A CA 1
ATOM 686 C C . GLY A 1 96 ? 10.203 -9.752 -9.083 1.00 72.06 96 GLY A C 1
ATOM 687 O O . GLY A 1 96 ? 9.310 -9.308 -9.808 1.00 72.06 96 GLY A O 1
ATOM 688 N N . THR A 1 97 ? 9.958 -10.451 -7.972 1.00 83.25 97 THR A N 1
ATOM 689 C CA . THR A 1 97 ? 8.610 -10.726 -7.453 1.00 83.25 97 THR A CA 1
ATOM 690 C C . THR A 1 97 ? 8.340 -9.843 -6.246 1.00 83.25 97 THR A C 1
ATOM 692 O O . THR A 1 97 ? 9.031 -9.986 -5.242 1.00 83.25 97 THR A O 1
ATOM 695 N N . CYS A 1 98 ? 7.320 -8.986 -6.301 1.00 89.44 98 CYS A N 1
ATOM 696 C CA . CYS A 1 98 ? 6.898 -8.259 -5.108 1.00 89.44 98 CYS A CA 1
ATOM 697 C C . CYS A 1 98 ? 6.277 -9.212 -4.084 1.00 89.44 98 CYS A C 1
ATOM 699 O O . CYS A 1 98 ? 5.412 -10.029 -4.410 1.00 89.44 98 CYS A O 1
ATOM 701 N N . ARG A 1 99 ? 6.687 -9.034 -2.833 1.00 93.00 99 ARG A N 1
ATOM 702 C CA . ARG A 1 99 ? 6.163 -9.678 -1.636 1.00 93.00 99 ARG A CA 1
ATOM 703 C C . ARG A 1 99 ? 5.844 -8.612 -0.598 1.00 93.00 99 ARG A C 1
ATOM 705 O O . ARG A 1 99 ? 6.714 -8.091 0.102 1.00 93.00 99 ARG A O 1
ATOM 712 N N . PHE A 1 100 ? 4.561 -8.318 -0.485 1.00 94.06 100 PHE A N 1
ATOM 713 C CA . PHE A 1 100 ? 4.012 -7.276 0.367 1.00 94.06 100 PHE A CA 1
ATOM 714 C C . PHE A 1 100 ? 3.091 -7.886 1.424 1.00 94.06 100 PHE A C 1
ATOM 716 O O . PHE A 1 100 ? 2.324 -8.800 1.136 1.00 94.06 100 PHE A O 1
ATOM 723 N N . GLN A 1 101 ? 3.163 -7.403 2.660 1.00 96.19 101 GLN A N 1
ATOM 724 C CA . GLN A 1 101 ? 2.371 -7.896 3.780 1.00 96.19 101 GLN A CA 1
ATOM 725 C C . GLN A 1 101 ? 1.673 -6.754 4.505 1.00 96.19 101 GLN A C 1
ATOM 727 O O . GLN A 1 101 ? 2.269 -5.712 4.780 1.00 96.19 101 GLN A O 1
ATOM 732 N N . VAL A 1 102 ? 0.421 -6.992 4.879 1.00 97.62 102 VAL A N 1
ATOM 733 C CA . VAL A 1 102 ? -0.411 -6.070 5.646 1.00 97.62 102 VAL A CA 1
ATOM 734 C C . VAL A 1 102 ? -0.858 -6.777 6.910 1.00 97.62 102 VAL A C 1
ATOM 736 O O . VAL A 1 102 ? -1.461 -7.848 6.841 1.00 97.62 102 VAL A O 1
ATOM 739 N N . ARG A 1 103 ? -0.572 -6.177 8.063 1.00 97.81 103 ARG A N 1
ATOM 740 C CA . ARG A 1 103 ? -1.063 -6.647 9.352 1.00 97.81 103 ARG A CA 1
ATOM 741 C C . ARG A 1 103 ? -2.248 -5.800 9.781 1.00 97.81 103 ARG A C 1
ATOM 743 O O . ARG A 1 103 ? -2.186 -4.572 9.790 1.00 97.81 103 ARG A O 1
ATOM 750 N N . PHE A 1 104 ? -3.310 -6.492 10.152 1.00 97.81 104 PHE A N 1
ATOM 751 C CA . PHE A 1 104 ? -4.503 -5.951 10.758 1.00 97.81 104 PHE A CA 1
ATOM 752 C C . PHE A 1 104 ? -4.508 -6.311 12.238 1.00 97.81 104 PHE A C 1
ATOM 754 O O . PHE A 1 104 ? -4.355 -7.479 12.591 1.00 97.81 104 PHE A O 1
ATOM 761 N N . GLN A 1 105 ? -4.748 -5.327 13.095 1.00 97.12 105 GLN A N 1
ATOM 762 C CA . GLN A 1 105 ? -5.087 -5.531 14.495 1.00 97.12 105 GLN A CA 1
ATOM 763 C C . GLN A 1 105 ? -6.524 -5.050 14.697 1.00 97.12 105 GLN A C 1
ATOM 765 O O . GLN A 1 105 ? -6.839 -3.890 14.419 1.00 97.12 105 GLN A O 1
ATOM 770 N N . ARG A 1 106 ? -7.414 -5.941 15.150 1.00 95.38 106 ARG A N 1
ATOM 771 C CA . ARG A 1 106 ? -8.854 -5.648 15.317 1.00 95.38 106 ARG A CA 1
ATOM 772 C C . ARG A 1 106 ? -9.500 -5.121 14.026 1.00 95.38 106 ARG A C 1
ATOM 774 O O . ARG A 1 106 ? -10.261 -4.154 14.041 1.00 95.38 106 ARG A O 1
ATOM 781 N N . GLY A 1 107 ? -9.145 -5.740 12.898 1.00 93.88 107 GLY A N 1
ATOM 782 C CA . GLY A 1 107 ? -9.688 -5.426 11.572 1.00 93.88 107 GLY A CA 1
ATOM 783 C C . GLY A 1 107 ? -9.173 -4.128 10.940 1.00 93.88 107 GLY A C 1
ATOM 784 O O . GLY A 1 107 ? -9.729 -3.694 9.930 1.00 93.88 107 GLY A O 1
ATOM 785 N N . ARG A 1 108 ? -8.137 -3.494 11.510 1.00 95.81 108 ARG A N 1
ATOM 786 C CA . ARG A 1 108 ? -7.519 -2.274 10.966 1.00 95.81 108 ARG A CA 1
ATOM 787 C C . ARG A 1 108 ? -6.031 -2.438 10.761 1.00 95.81 108 ARG A C 1
ATOM 789 O O . ARG A 1 108 ? -5.365 -3.016 11.613 1.00 95.81 108 ARG A O 1
ATOM 796 N N . VAL A 1 109 ? -5.515 -1.878 9.675 1.00 96.94 109 VAL A N 1
ATOM 797 C CA . VAL A 1 109 ? -4.085 -1.886 9.378 1.00 96.94 109 VAL A CA 1
ATOM 798 C C . VAL A 1 109 ? -3.325 -1.157 10.476 1.00 96.94 109 VAL A C 1
ATOM 800 O O . VAL A 1 109 ? -3.543 0.032 10.709 1.00 96.94 109 VAL A O 1
ATOM 803 N N . ASP A 1 110 ? -2.416 -1.865 11.131 1.00 96.62 110 ASP A N 1
ATOM 804 C CA . ASP A 1 110 ? -1.514 -1.294 12.134 1.00 96.62 110 ASP A 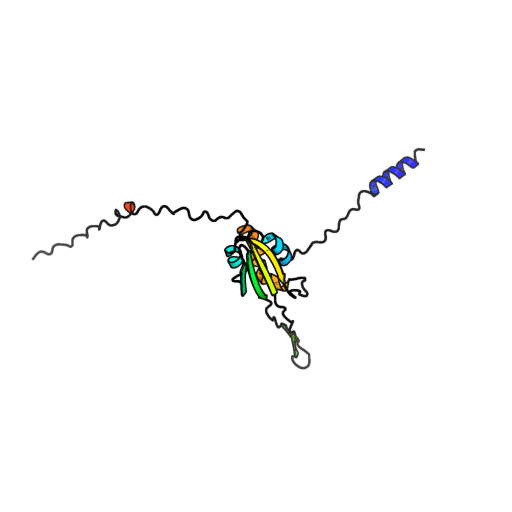CA 1
ATOM 805 C C . ASP A 1 110 ? -0.054 -1.291 11.657 1.00 96.62 110 ASP A C 1
ATOM 807 O O . ASP A 1 110 ? 0.793 -0.595 12.222 1.00 96.62 110 ASP A O 1
ATOM 811 N N . ARG A 1 111 ? 0.246 -2.068 10.609 1.00 96.44 111 ARG A N 1
ATOM 812 C CA . ARG A 1 111 ? 1.566 -2.160 9.992 1.00 96.44 111 ARG A CA 1
ATOM 813 C C . ARG A 1 111 ? 1.475 -2.729 8.583 1.00 96.44 111 ARG A C 1
ATOM 815 O O . ARG A 1 111 ? 0.691 -3.637 8.316 1.00 96.44 111 ARG A O 1
ATOM 822 N N . ILE A 1 112 ? 2.385 -2.283 7.724 1.00 96.50 112 ILE A N 1
ATOM 823 C CA . ILE A 1 112 ? 2.727 -2.985 6.487 1.00 96.50 112 ILE A CA 1
ATOM 824 C C . ILE A 1 112 ? 4.222 -3.318 6.453 1.00 96.50 112 ILE A C 1
ATOM 826 O O . ILE A 1 112 ? 5.034 -2.650 7.102 1.00 96.50 112 ILE A O 1
ATOM 830 N N . ALA A 1 113 ? 4.591 -4.345 5.697 1.00 95.44 113 ALA A N 1
ATOM 831 C CA . ALA A 1 113 ? 5.974 -4.756 5.502 1.00 95.44 113 ALA A CA 1
ATOM 832 C C . ALA A 1 113 ? 6.195 -5.285 4.084 1.00 95.44 113 ALA A C 1
ATOM 834 O O . ALA A 1 113 ? 5.302 -5.868 3.479 1.00 95.44 113 ALA A O 1
ATOM 835 N N . TYR A 1 114 ? 7.414 -5.127 3.586 1.00 93.25 114 TYR A N 1
ATOM 836 C CA . TYR A 1 114 ? 7.880 -5.754 2.356 1.00 93.25 114 TYR A CA 1
ATOM 837 C C . TYR A 1 114 ? 8.843 -6.869 2.758 1.00 93.25 114 TYR A C 1
ATOM 839 O O . TYR A 1 114 ? 9.694 -6.668 3.628 1.00 93.25 114 TYR A O 1
ATOM 847 N N . ALA A 1 115 ? 8.655 -8.066 2.212 1.00 86.50 115 ALA A N 1
ATOM 848 C CA . ALA A 1 115 ? 9.437 -9.244 2.574 1.00 86.50 115 ALA A CA 1
ATOM 849 C C . ALA A 1 115 ? 10.197 -9.782 1.368 1.00 86.50 115 ALA A C 1
ATOM 851 O O . ALA A 1 115 ? 9.678 -9.769 0.267 1.00 86.50 115 ALA A O 1
ATOM 852 N N . GLY A 1 116 ? 11.399 -10.313 1.569 1.00 82.56 116 GLY A N 1
ATOM 853 C CA . GLY A 1 116 ? 12.222 -10.809 0.464 1.00 82.56 116 GLY A CA 1
ATOM 854 C C . GLY A 1 116 ? 12.880 -9.695 -0.352 1.00 82.56 116 GLY A C 1
ATOM 855 O O . GLY A 1 116 ? 13.010 -8.566 0.116 1.00 82.56 116 GLY A O 1
ATOM 856 N N . ASP A 1 117 ? 13.337 -10.059 -1.549 1.00 83.06 117 ASP A N 1
ATOM 857 C CA . ASP A 1 117 ? 14.028 -9.162 -2.472 1.00 83.06 117 ASP A CA 1
ATOM 858 C C . ASP A 1 117 ? 13.020 -8.499 -3.419 1.00 83.06 117 ASP A C 1
ATOM 860 O O . ASP A 1 117 ? 12.599 -9.079 -4.421 1.00 83.06 117 ASP A O 1
ATOM 864 N N . ASN A 1 118 ? 12.585 -7.300 -3.033 1.00 85.44 118 ASN A N 1
ATOM 865 C CA . ASN A 1 118 ? 11.639 -6.472 -3.783 1.00 85.44 118 ASN A CA 1
ATOM 866 C C . ASN A 1 118 ? 12.342 -5.290 -4.469 1.00 85.44 118 ASN A C 1
ATOM 868 O O . ASN A 1 118 ? 11.678 -4.359 -4.942 1.00 85.44 118 ASN A O 1
ATOM 872 N N . ASP A 1 119 ? 13.674 -5.291 -4.470 1.00 84.62 119 ASP A N 1
ATOM 873 C CA . ASP A 1 119 ? 14.474 -4.173 -4.939 1.00 84.62 119 ASP A CA 1
ATOM 874 C C . ASP A 1 119 ? 14.561 -4.204 -6.466 1.00 84.62 119 ASP A C 1
ATOM 876 O O . ASP A 1 119 ? 14.591 -5.254 -7.105 1.00 84.62 119 ASP A O 1
ATOM 880 N N . SER A 1 120 ? 14.580 -3.024 -7.077 1.00 80.94 120 SER A N 1
ATOM 881 C CA . SER A 1 120 ? 14.813 -2.885 -8.513 1.00 80.94 120 SER A CA 1
ATOM 882 C C . SER A 1 120 ? 15.855 -1.800 -8.769 1.00 80.94 120 SER A C 1
ATOM 884 O O . SER A 1 120 ? 16.181 -1.036 -7.854 1.00 80.94 120 SER A O 1
ATOM 886 N N . PRO A 1 121 ? 16.335 -1.638 -10.016 1.00 80.75 121 PRO A N 1
ATOM 887 C CA . PRO A 1 121 ? 17.176 -0.499 -10.382 1.00 80.75 121 PRO A CA 1
ATOM 888 C C . PRO A 1 121 ? 16.546 0.870 -10.063 1.00 80.75 121 PRO A C 1
ATOM 890 O O . PRO A 1 121 ? 17.255 1.869 -9.995 1.00 80.75 121 PRO A O 1
ATOM 893 N N . GLN A 1 122 ? 15.223 0.931 -9.867 1.00 79.56 122 GLN A N 1
ATOM 894 C CA . GLN A 1 122 ? 14.485 2.146 -9.509 1.00 79.56 122 GLN A CA 1
ATOM 895 C C . GLN A 1 122 ? 14.493 2.431 -7.996 1.00 79.56 122 GLN A C 1
ATOM 897 O O . GLN A 1 122 ? 14.114 3.528 -7.587 1.00 79.56 122 GLN A O 1
ATOM 902 N N . GLY A 1 123 ? 14.922 1.474 -7.166 1.00 83.38 123 GLY A N 1
ATOM 903 C CA . GLY A 1 123 ? 15.081 1.637 -5.722 1.00 83.38 123 GLY A CA 1
ATOM 904 C C . GLY A 1 123 ? 14.519 0.483 -4.890 1.00 83.38 123 GLY A C 1
ATOM 905 O O . GLY A 1 123 ? 13.968 -0.492 -5.412 1.00 83.38 123 GLY A O 1
ATOM 906 N N . ARG A 1 124 ? 14.630 0.642 -3.568 1.00 87.88 124 ARG A N 1
ATOM 907 C CA . ARG A 1 124 ? 14.156 -0.309 -2.554 1.00 87.88 124 ARG A CA 1
ATOM 9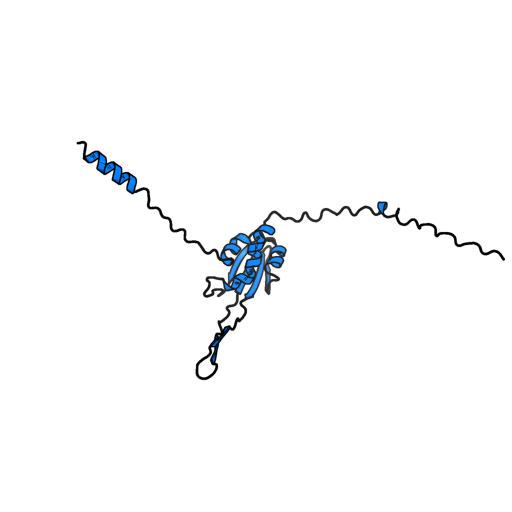08 C C . ARG A 1 124 ? 12.658 -0.576 -2.674 1.00 87.88 124 ARG A C 1
ATOM 910 O O . ARG A 1 124 ? 11.888 0.379 -2.784 1.00 87.88 124 ARG A O 1
ATOM 917 N N . ASP A 1 125 ? 12.261 -1.845 -2.625 1.00 89.75 125 ASP A N 1
ATOM 918 C CA . ASP A 1 125 ? 10.864 -2.313 -2.641 1.00 89.75 125 ASP A CA 1
ATOM 919 C C . ASP A 1 125 ? 10.022 -1.875 -3.864 1.00 89.75 125 ASP A C 1
ATOM 921 O O . ASP A 1 125 ? 8.831 -2.171 -3.950 1.00 89.75 125 ASP A O 1
ATOM 925 N N . THR A 1 126 ? 10.613 -1.187 -4.848 1.00 89.06 126 THR A N 1
ATOM 926 C CA . THR A 1 126 ? 9.882 -0.509 -5.936 1.00 89.06 126 THR A CA 1
ATOM 927 C C . THR A 1 126 ? 9.130 -1.455 -6.869 1.00 89.06 126 THR A C 1
ATOM 929 O O . THR A 1 126 ? 8.169 -1.025 -7.512 1.00 89.06 126 THR A O 1
ATOM 932 N N . ILE A 1 127 ? 9.468 -2.749 -6.885 1.00 88.06 127 ILE A N 1
ATOM 933 C CA . ILE A 1 127 ? 8.697 -3.784 -7.596 1.00 88.06 127 ILE A CA 1
ATOM 934 C C . ILE A 1 127 ? 7.260 -3.874 -7.058 1.00 88.06 127 ILE A C 1
ATOM 936 O O . ILE A 1 127 ? 6.345 -4.225 -7.801 1.00 88.06 127 ILE A O 1
ATOM 940 N N . CYS A 1 128 ? 7.037 -3.493 -5.797 1.00 91.06 128 CYS A N 1
ATOM 941 C CA . CYS A 1 128 ? 5.724 -3.488 -5.158 1.00 91.06 128 CYS A CA 1
ATOM 942 C C . CYS A 1 128 ? 4.852 -2.273 -5.479 1.00 91.06 128 CYS A C 1
ATOM 944 O O . CYS A 1 128 ? 3.679 -2.270 -5.105 1.00 91.06 128 CYS A O 1
ATOM 946 N N . THR A 1 129 ? 5.371 -1.271 -6.197 1.00 90.94 129 THR A N 1
ATOM 947 C CA . THR A 1 129 ? 4.618 -0.054 -6.554 1.00 90.94 129 THR A CA 1
ATOM 948 C C . THR A 1 129 ? 3.233 -0.354 -7.151 1.00 90.94 129 THR A C 1
ATOM 950 O O . THR A 1 129 ? 2.262 0.229 -6.676 1.00 90.94 129 THR A O 1
ATOM 953 N N . PRO A 1 130 ? 3.062 -1.302 -8.097 1.00 88.00 130 PRO A N 1
ATOM 954 C CA . PRO A 1 130 ? 1.748 -1.577 -8.684 1.00 88.00 130 PRO A CA 1
ATOM 955 C C . PRO A 1 130 ? 0.695 -2.088 -7.689 1.00 88.00 130 PRO A C 1
ATOM 957 O O . PRO A 1 130 ? -0.493 -1.894 -7.921 1.00 88.00 130 PRO A O 1
ATOM 960 N N . VAL A 1 131 ? 1.113 -2.740 -6.599 1.00 90.62 131 VAL A N 1
ATOM 961 C CA . VAL A 1 131 ? 0.200 -3.279 -5.574 1.00 90.62 131 VAL A CA 1
ATOM 962 C C . VAL A 1 131 ? -0.247 -2.186 -4.600 1.00 90.62 131 VAL A C 1
ATOM 964 O O . VAL A 1 131 ? -1.359 -2.224 -4.082 1.00 90.62 131 VAL A O 1
ATOM 967 N N . ILE A 1 132 ? 0.613 -1.201 -4.344 1.00 92.06 132 ILE A N 1
ATOM 968 C CA . ILE A 1 132 ? 0.430 -0.222 -3.264 1.00 92.06 132 ILE A CA 1
ATOM 969 C C . ILE A 1 132 ? -0.006 1.164 -3.746 1.00 92.06 132 ILE A C 1
ATOM 971 O O . ILE A 1 132 ? -0.607 1.905 -2.968 1.00 92.06 132 ILE A O 1
ATOM 975 N N . ASP A 1 133 ? 0.239 1.527 -5.008 1.00 91.06 133 ASP A N 1
ATOM 976 C CA . ASP A 1 133 ? -0.031 2.881 -5.515 1.00 91.06 133 ASP A CA 1
ATOM 977 C C . ASP A 1 133 ? -1.523 3.250 -5.429 1.00 91.06 133 ASP A C 1
ATOM 979 O O . ASP A 1 133 ? -1.888 4.347 -4.996 1.00 91.06 133 ASP A O 1
ATOM 983 N N . GLY A 1 134 ? -2.406 2.281 -5.701 1.00 90.94 134 GLY A N 1
ATOM 984 C CA . GLY A 1 134 ? -3.849 2.438 -5.510 1.00 90.94 134 GLY A CA 1
ATOM 985 C C . GLY A 1 134 ? -4.227 2.746 -4.057 1.00 90.94 134 GLY A C 1
ATOM 986 O O . GLY A 1 134 ? -5.094 3.587 -3.802 1.00 90.94 134 GLY A O 1
ATOM 987 N N . CYS A 1 135 ? -3.553 2.123 -3.088 1.00 93.38 135 CYS A N 1
ATOM 988 C CA . CYS A 1 135 ? -3.800 2.352 -1.664 1.00 93.38 135 CYS A CA 1
ATOM 989 C C . CYS A 1 135 ? -3.281 3.712 -1.201 1.00 93.38 135 CYS A C 1
ATOM 991 O O . CYS A 1 135 ? -3.980 4.419 -0.473 1.00 93.38 135 CYS A O 1
ATOM 993 N N . VAL A 1 136 ? -2.100 4.116 -1.675 1.00 93.12 136 VAL A N 1
ATOM 994 C CA . VAL A 1 136 ? -1.540 5.445 -1.399 1.00 93.12 136 VAL A CA 1
ATOM 995 C C . VAL A 1 136 ? -2.463 6.536 -1.937 1.00 93.12 136 VAL A C 1
ATOM 997 O O . VAL A 1 136 ? -2.829 7.448 -1.192 1.00 93.12 136 VAL A O 1
ATOM 1000 N N . SER A 1 137 ? -2.914 6.406 -3.187 1.00 91.81 137 SER A N 1
ATOM 1001 C CA . SER A 1 137 ? -3.871 7.331 -3.807 1.00 91.81 137 SER A CA 1
ATOM 1002 C C . SER A 1 137 ? -5.188 7.411 -3.023 1.00 91.81 137 SER A C 1
ATOM 1004 O O . SER A 1 137 ? -5.723 8.496 -2.773 1.00 91.81 137 SER A O 1
ATOM 1006 N N . SER A 1 138 ? -5.676 6.267 -2.541 1.00 88.81 138 SER A N 1
ATOM 1007 C CA . SER A 1 138 ? -6.966 6.180 -1.853 1.00 88.81 138 SER A CA 1
ATOM 1008 C C . SER A 1 138 ? -6.935 6.584 -0.377 1.00 88.81 138 SER A C 1
ATOM 1010 O O . SER A 1 138 ? -7.997 6.756 0.217 1.00 88.81 138 SER A O 1
ATOM 1012 N N . SER A 1 139 ? -5.761 6.807 0.220 1.00 88.88 139 SER A N 1
ATOM 1013 C CA . SER A 1 139 ? -5.619 7.242 1.624 1.00 88.88 139 SER A CA 1
ATOM 1014 C C . SER A 1 139 ? -6.383 8.525 1.957 1.00 88.88 139 SER A C 1
ATOM 1016 O O . SER A 1 139 ? -6.915 8.676 3.057 1.00 88.88 139 SER A O 1
ATOM 1018 N N . ARG A 1 140 ? -6.542 9.418 0.976 1.00 81.44 140 ARG A N 1
ATOM 1019 C CA . ARG A 1 140 ? -7.349 10.643 1.106 1.00 81.44 140 ARG A CA 1
ATOM 1020 C C . ARG A 1 140 ? -8.851 10.357 1.180 1.00 81.44 140 ARG A C 1
ATOM 1022 O O . ARG A 1 140 ? -9.614 11.148 1.732 1.00 81.44 140 ARG A O 1
ATOM 1029 N N . THR A 1 141 ? -9.280 9.232 0.618 1.00 79.38 141 THR A N 1
ATOM 1030 C CA . THR A 1 141 ? -10.683 8.815 0.534 1.00 79.38 141 THR A CA 1
ATOM 1031 C C . THR A 1 141 ? -11.072 7.907 1.699 1.00 79.38 141 THR A C 1
ATOM 1033 O O . THR A 1 141 ? -12.126 8.130 2.299 1.00 79.38 141 THR A O 1
ATOM 1036 N N . PHE A 1 142 ? -10.209 6.941 2.033 1.00 74.75 142 PHE A N 1
ATOM 1037 C CA . PHE A 1 142 ? -10.402 5.909 3.063 1.00 74.75 142 PHE A CA 1
ATOM 1038 C C . PHE A 1 142 ? -9.919 6.312 4.461 1.00 74.75 142 PHE A C 1
ATOM 1040 O O . PHE A 1 142 ? -9.936 5.495 5.379 1.00 74.75 142 PHE A O 1
ATOM 1047 N N . GLY A 1 143 ? -9.492 7.566 4.645 1.00 63.03 143 GLY A N 1
ATOM 1048 C CA . GLY A 1 143 ? -9.081 8.078 5.948 1.00 63.03 143 GLY A CA 1
ATOM 1049 C C . GLY A 1 143 ? -10.124 7.811 7.051 1.00 63.03 143 GLY A C 1
ATOM 1050 O O . GLY A 1 143 ? -11.312 7.638 6.755 1.00 63.03 143 GLY A O 1
ATOM 1051 N N . PRO A 1 144 ? -9.706 7.827 8.332 1.00 57.41 144 PRO A N 1
ATOM 1052 C CA . PRO A 1 144 ? -10.427 7.269 9.491 1.00 57.41 144 PRO A CA 1
ATOM 1053 C C . PRO A 1 144 ? -11.849 7.813 9.757 1.00 57.41 144 PRO A C 1
ATOM 1055 O O . PRO A 1 144 ? -12.523 7.345 10.674 1.00 57.41 144 PRO A O 1
ATOM 1058 N N . SER A 1 145 ? -12.327 8.767 8.957 1.00 51.84 145 SER A N 1
ATOM 1059 C CA . SER A 1 145 ? -13.576 9.504 9.144 1.00 51.84 145 SER A CA 1
ATOM 1060 C C . SER A 1 145 ? -14.710 9.139 8.187 1.00 51.84 145 SER A C 1
ATOM 1062 O O . SER A 1 145 ? -15.815 9.642 8.375 1.00 51.84 145 SER A O 1
ATOM 1064 N N . ARG A 1 146 ? -14.526 8.255 7.199 1.00 56.91 146 ARG A N 1
ATOM 1065 C CA . ARG A 1 146 ? -15.670 7.750 6.418 1.00 56.91 146 ARG A CA 1
ATOM 1066 C C . ARG A 1 146 ? -16.145 6.409 6.961 1.00 56.91 146 ARG A C 1
ATOM 1068 O O . ARG A 1 146 ? -16.079 5.381 6.299 1.00 56.91 146 ARG A O 1
ATOM 1075 N N . ARG A 1 147 ? -16.764 6.445 8.151 1.00 56.31 147 ARG A N 1
ATOM 1076 C CA . ARG A 1 147 ? -17.939 5.586 8.312 1.00 56.31 147 ARG A CA 1
ATOM 1077 C C . ARG A 1 147 ? -18.894 6.051 7.219 1.00 56.31 147 ARG A C 1
ATOM 1079 O O . ARG A 1 147 ? -19.397 7.168 7.302 1.00 56.31 147 ARG A O 1
ATOM 1086 N N . ILE A 1 148 ? -19.127 5.237 6.191 1.00 53.50 148 ILE A N 1
ATOM 1087 C CA . ILE A 1 148 ? -20.424 5.312 5.516 1.00 53.50 148 ILE A CA 1
ATOM 1088 C C . ILE A 1 148 ? -21.419 5.291 6.680 1.00 53.50 148 ILE A C 1
ATOM 1090 O O . ILE A 1 148 ? -21.291 4.376 7.504 1.00 53.50 148 ILE A O 1
ATOM 1094 N N . PRO A 1 149 ? -22.278 6.315 6.864 1.00 50.62 149 PRO A N 1
ATOM 1095 C CA . PRO A 1 149 ? -23.328 6.249 7.864 1.00 50.62 149 PRO A CA 1
ATOM 1096 C C . PRO A 1 149 ? -23.980 4.896 7.650 1.00 50.62 149 PRO A C 1
ATOM 1098 O O . PRO A 1 149 ? -24.498 4.656 6.560 1.00 50.62 149 PRO A O 1
ATOM 1101 N N . SER A 1 150 ? -23.769 3.982 8.607 1.00 55.34 150 SER A N 1
ATOM 1102 C CA . SER A 1 150 ? -24.295 2.621 8.566 1.00 55.34 150 SER A CA 1
ATOM 1103 C C . SER A 1 150 ? -25.725 2.800 8.153 1.00 55.34 150 SER A C 1
ATOM 1105 O O . SER A 1 150 ? -26.404 3.484 8.916 1.00 55.34 150 SER A O 1
ATOM 1107 N N . ALA A 1 151 ? -26.064 2.361 6.931 1.00 57.69 151 ALA A N 1
ATOM 1108 C CA . ALA A 1 151 ? -27.239 2.813 6.202 1.00 57.69 151 ALA A CA 1
ATOM 1109 C C . ALA A 1 151 ? -28.321 3.132 7.219 1.00 57.69 151 ALA A C 1
ATOM 1111 O O . ALA A 1 151 ? -28.812 2.209 7.877 1.00 57.69 151 ALA A O 1
ATOM 1112 N N . SER A 1 152 ? -28.592 4.430 7.451 1.00 48.12 152 SER A N 1
ATOM 1113 C CA . SER A 1 152 ? -29.807 4.786 8.174 1.00 48.12 152 SER A CA 1
ATOM 1114 C C . SER A 1 152 ? -30.870 3.911 7.539 1.00 48.12 152 SER A C 1
ATOM 1116 O O . SER A 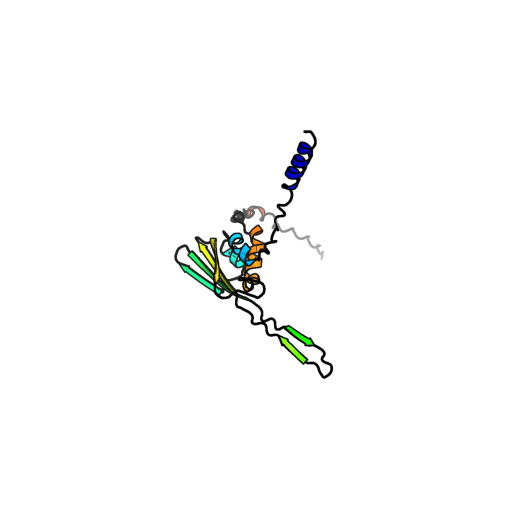1 152 ? -30.832 3.817 6.301 1.00 48.12 152 SER A O 1
ATOM 1118 N N . PRO A 1 153 ? -31.718 3.209 8.316 1.00 48.97 153 PRO A N 1
ATOM 1119 C CA . PRO A 1 153 ? -32.853 2.526 7.735 1.00 48.97 153 PRO A CA 1
ATOM 1120 C C . PRO A 1 153 ? -33.434 3.544 6.774 1.00 48.97 153 PRO A C 1
ATOM 1122 O O . PRO A 1 153 ? -33.829 4.629 7.203 1.00 48.97 153 PRO A O 1
ATOM 1125 N N . ILE A 1 154 ? -33.309 3.287 5.468 1.00 54.22 154 ILE A N 1
ATOM 1126 C CA . ILE A 1 154 ? -34.087 4.039 4.513 1.00 54.22 154 ILE A CA 1
ATOM 1127 C C . ILE A 1 154 ? -35.459 3.711 5.039 1.00 54.22 154 ILE A C 1
ATOM 1129 O O . ILE A 1 154 ? -35.846 2.540 5.038 1.00 54.22 154 ILE A O 1
ATOM 1133 N N . GLU A 1 155 ? -36.084 4.703 5.661 1.00 54.00 155 GLU A N 1
ATOM 1134 C CA . GLU A 1 155 ? -37.481 4.668 5.991 1.00 54.00 155 GLU A CA 1
ATOM 1135 C C . GLU A 1 155 ? -38.116 4.385 4.642 1.00 54.00 155 GLU A C 1
ATOM 1137 O O . GLU A 1 155 ? -38.194 5.249 3.768 1.00 54.00 155 GLU A O 1
ATOM 1142 N N . GLN A 1 156 ? -38.343 3.093 4.389 1.00 62.47 156 GLN A N 1
ATOM 1143 C CA . GLN A 1 156 ? -38.949 2.632 3.166 1.00 62.47 156 GLN A CA 1
ATOM 1144 C C . GLN A 1 156 ? -40.257 3.403 3.141 1.00 62.47 156 GLN A C 1
ATOM 1146 O O . GLN A 1 156 ? -40.984 3.321 4.137 1.00 62.47 156 GLN A O 1
ATOM 1151 N N . PRO A 1 157 ? -40.539 4.182 2.081 1.00 54.44 157 PRO A N 1
ATOM 1152 C CA . PRO A 1 157 ? -41.785 4.914 1.990 1.00 54.44 157 PRO A CA 1
ATOM 1153 C C . PRO A 1 157 ? -42.895 3.922 2.295 1.00 54.44 157 PRO A C 1
ATOM 1155 O O . PRO A 1 157 ? -43.036 2.904 1.610 1.00 54.44 157 PRO A O 1
ATOM 1158 N N . SER A 1 158 ? -43.568 4.155 3.422 1.00 56.44 158 SER A N 1
ATOM 1159 C CA . SER A 1 158 ? -44.565 3.250 3.960 1.00 56.44 158 SER A CA 1
ATOM 1160 C C . SER A 1 158 ? -45.527 2.890 2.835 1.00 56.44 158 SER A C 1
ATOM 1162 O O . SER A 1 158 ? -46.078 3.771 2.170 1.00 56.44 158 SER A O 1
ATOM 1164 N N . ARG A 1 159 ? -45.721 1.583 2.625 1.00 56.59 159 ARG A N 1
ATOM 1165 C CA . ARG A 1 159 ? -46.655 0.981 1.655 1.00 56.59 159 ARG A CA 1
ATOM 1166 C C . ARG A 1 159 ? -48.061 1.604 1.662 1.00 56.59 159 ARG A C 1
ATOM 1168 O O . ARG A 1 159 ? -48.818 1.354 0.733 1.00 56.59 159 ARG A O 1
ATOM 1175 N N . ALA A 1 160 ? -48.409 2.410 2.664 1.00 56.94 160 ALA A N 1
ATOM 1176 C CA . ALA A 1 160 ? -49.664 3.141 2.762 1.00 56.94 160 ALA A CA 1
ATOM 1177 C C . ALA A 1 160 ? -49.902 4.172 1.638 1.00 56.94 160 ALA A C 1
ATOM 1179 O O . ALA A 1 160 ? -51.056 4.433 1.316 1.00 56.94 160 ALA A O 1
ATOM 1180 N N . ALA A 1 161 ? -48.863 4.735 1.006 1.00 54.25 161 ALA A N 1
ATOM 1181 C CA . ALA A 1 161 ? -49.059 5.729 -0.063 1.00 54.25 161 ALA A CA 1
ATOM 1182 C C . ALA A 1 161 ? -49.220 5.118 -1.472 1.00 54.25 161 ALA A C 1
ATOM 1184 O O . ALA A 1 161 ? -49.568 5.826 -2.415 1.00 54.25 161 ALA A O 1
ATOM 1185 N N . GLN A 1 162 ? -48.959 3.817 -1.649 1.00 56.03 162 GLN A N 1
ATOM 1186 C CA . GLN A 1 162 ? -48.892 3.198 -2.981 1.00 56.03 162 GLN A CA 1
ATOM 1187 C C . GLN A 1 162 ? -50.195 2.503 -3.413 1.00 56.03 162 GLN A C 1
ATOM 1189 O O . GLN A 1 162 ? -50.337 2.138 -4.577 1.00 56.03 162 GLN A O 1
ATOM 1194 N N . THR A 1 163 ? -51.174 2.370 -2.515 1.00 55.53 163 THR A N 1
ATOM 1195 C CA . THR A 1 163 ? -52.493 1.792 -2.821 1.00 55.53 163 THR A CA 1
ATOM 1196 C C . THR A 1 163 ? -53.467 2.750 -3.508 1.00 55.53 163 THR A C 1
ATOM 1198 O O . THR A 1 163 ? -54.477 2.284 -4.024 1.00 55.53 163 THR A O 1
ATOM 1201 N N . ASP A 1 164 ? -53.176 4.052 -3.584 1.00 55.28 164 ASP A N 1
ATOM 1202 C CA . ASP A 1 164 ? -54.114 5.031 -4.166 1.00 55.28 164 ASP A CA 1
ATOM 1203 C C . ASP A 1 164 ? -53.955 5.208 -5.694 1.00 55.28 164 ASP A C 1
ATOM 1205 O O . ASP A 1 164 ? -54.842 5.711 -6.376 1.00 55.28 164 ASP A O 1
ATOM 1209 N N . ASN A 1 165 ? -52.850 4.719 -6.274 1.00 59.03 165 ASN A N 1
ATOM 1210 C CA . ASN A 1 165 ? -52.571 4.816 -7.717 1.00 59.03 165 ASN A CA 1
ATOM 1211 C C . ASN A 1 165 ? -52.985 3.577 -8.533 1.00 59.03 165 ASN A C 1
ATOM 1213 O O . ASN A 1 165 ? -52.720 3.515 -9.731 1.00 59.03 165 ASN A O 1
ATOM 1217 N N . LEU A 1 166 ? -53.651 2.595 -7.914 1.00 62.78 166 LEU A N 1
ATOM 1218 C CA . LEU A 1 166 ? -54.210 1.424 -8.606 1.00 62.78 166 LEU A CA 1
ATOM 1219 C C . LEU A 1 166 ? -55.736 1.492 -8.766 1.00 62.78 166 LEU A C 1
ATOM 1221 O O . LEU A 1 166 ? -56.389 0.459 -8.895 1.00 62.78 166 LEU A O 1
ATOM 1225 N N . ARG A 1 167 ? -56.334 2.690 -8.788 1.00 62.91 167 ARG A N 1
ATOM 1226 C CA . ARG A 1 167 ? -57.731 2.826 -9.217 1.00 62.91 167 ARG A CA 1
ATOM 1227 C C . ARG A 1 167 ? -57.790 2.691 -10.747 1.00 62.91 167 ARG A C 1
ATOM 1229 O O . ARG A 1 167 ? -57.261 3.562 -11.435 1.00 62.91 167 ARG A O 1
ATOM 1236 N N . PRO A 1 168 ? -58.414 1.636 -11.305 1.00 61.69 168 PRO A N 1
ATOM 1237 C CA . PRO A 1 168 ? -58.533 1.490 -12.748 1.00 61.69 168 PRO A CA 1
ATOM 1238 C C . PRO A 1 168 ? -59.364 2.647 -13.302 1.00 61.69 168 PRO A C 1
ATOM 1240 O O . PRO A 1 168 ? -60.460 2.928 -12.811 1.00 61.69 168 PRO A O 1
ATOM 1243 N N . THR A 1 169 ? -58.844 3.326 -14.319 1.00 69.06 169 THR A N 1
ATOM 1244 C CA . THR A 1 169 ? -59.622 4.274 -15.116 1.00 69.06 169 THR A CA 1
ATOM 1245 C C . THR A 1 169 ? -60.774 3.507 -15.778 1.00 69.06 169 THR A C 1
ATOM 1247 O O . THR A 1 169 ? -60.517 2.466 -16.387 1.00 69.06 169 THR A O 1
ATOM 1250 N N . PRO A 1 170 ? -62.039 3.953 -15.670 1.00 63.88 170 PRO A N 1
ATOM 1251 C CA . PRO A 1 170 ? -63.128 3.304 -16.388 1.00 63.88 170 PRO A CA 1
ATOM 1252 C C . PRO A 1 170 ? -62.896 3.445 -17.897 1.00 63.88 170 PRO A C 1
ATOM 1254 O O . PRO A 1 170 ? -62.599 4.533 -18.394 1.00 63.88 170 PRO A O 1
ATOM 1257 N N . ALA A 1 171 ? -62.998 2.324 -18.611 1.00 70.56 171 ALA A N 1
ATOM 1258 C CA . ALA A 1 171 ? -62.855 2.267 -20.059 1.00 70.56 171 ALA A CA 1
ATOM 1259 C C . ALA A 1 171 ? -63.926 3.136 -20.750 1.00 70.56 171 ALA A C 1
ATOM 1261 O O . ALA A 1 171 ? -65.072 3.164 -20.289 1.00 70.56 171 ALA A O 1
ATOM 1262 N N . PRO A 1 172 ? -63.601 3.827 -21.857 1.00 60.66 172 PRO A N 1
ATOM 1263 C CA . PRO A 1 172 ? -64.603 4.538 -22.638 1.00 60.66 172 PRO A CA 1
ATOM 1264 C C . PRO A 1 172 ? -65.584 3.535 -23.260 1.00 60.66 172 PRO A C 1
ATOM 1266 O O . PRO A 1 172 ? -65.182 2.576 -23.919 1.00 60.66 172 PRO A O 1
ATOM 1269 N N . GLY A 1 173 ? -66.878 3.758 -23.014 1.00 61.00 173 GLY A N 1
ATOM 1270 C CA . GLY A 1 173 ? -67.969 2.957 -23.560 1.00 61.00 173 GLY A CA 1
ATOM 1271 C C . GLY A 1 173 ? -67.949 2.951 -25.088 1.00 61.00 173 GLY A C 1
ATOM 1272 O O . GLY A 1 173 ? -67.887 4.004 -25.721 1.00 61.00 173 GLY A O 1
ATOM 1273 N N . GLY A 1 174 ? -67.986 1.752 -25.669 1.00 67.12 174 GLY A N 1
ATOM 1274 C CA . GLY A 1 174 ? -68.149 1.566 -27.108 1.00 67.12 174 GLY A CA 1
ATOM 1275 C C . GLY A 1 174 ? -69.554 1.974 -27.577 1.00 67.12 174 GLY A C 1
ATOM 1276 O O . GLY A 1 174 ? -70.502 1.927 -26.787 1.00 67.12 174 GLY A O 1
ATOM 1277 N N . PRO A 1 175 ? -69.712 2.383 -28.848 1.00 65.38 175 PRO A N 1
ATOM 1278 C CA . PRO A 1 175 ? -70.994 2.834 -29.373 1.00 65.38 175 PRO A CA 1
ATOM 1279 C C . PRO A 1 175 ? -71.997 1.679 -29.494 1.00 65.38 175 PRO A C 1
ATOM 1281 O O . PRO A 1 175 ? -71.667 0.583 -29.946 1.00 65.38 175 PRO A O 1
ATOM 1284 N N . ALA A 1 176 ? -73.239 1.958 -29.098 1.00 61.81 176 ALA A N 1
ATOM 1285 C CA . ALA A 1 176 ? -74.382 1.073 -29.267 1.00 61.81 176 ALA A CA 1
ATOM 1286 C C . ALA A 1 176 ? -74.714 0.900 -30.758 1.00 61.81 176 ALA A C 1
ATOM 1288 O O . ALA A 1 176 ? -74.883 1.883 -31.479 1.00 61.81 176 ALA A O 1
ATOM 1289 N N . VAL A 1 177 ? -74.830 -0.351 -31.203 1.00 63.03 177 VAL A N 1
ATOM 1290 C CA . VAL A 1 177 ? -75.320 -0.716 -32.538 1.00 63.03 177 VAL A CA 1
ATOM 1291 C C . VAL A 1 177 ? -76.840 -0.914 -32.445 1.00 63.03 177 VAL A C 1
ATOM 1293 O O . VAL A 1 177 ? -77.271 -1.756 -31.654 1.00 63.03 177 VAL A O 1
ATOM 1296 N N . PRO A 1 178 ? -77.670 -0.156 -33.184 1.00 68.75 178 PRO A N 1
ATOM 1297 C CA . PRO A 1 178 ? -79.093 -0.455 -33.313 1.00 68.75 178 PRO A CA 1
ATOM 1298 C C . PRO A 1 178 ? -79.338 -1.535 -34.384 1.00 68.75 178 PRO A C 1
ATOM 1300 O O . PRO A 1 178 ? -78.540 -1.672 -35.309 1.00 68.75 178 PRO A O 1
ATOM 1303 N N . ASN A 1 179 ? -80.427 -2.294 -34.198 1.00 60.53 179 ASN A N 1
ATOM 1304 C CA . ASN A 1 179 ? -80.894 -3.410 -35.041 1.00 60.53 179 ASN A CA 1
ATOM 1305 C C . ASN A 1 179 ? -80.962 -3.099 -36.539 1.00 60.53 179 ASN A C 1
ATOM 1307 O O . ASN A 1 179 ? -81.428 -1.988 -36.881 1.00 60.53 179 ASN A O 1
#

pLDDT: mean 73.46, std 18.59, range [44.44, 98.06]

Secondary structure (DSSP, 8-state):
--SHHHHHHHHHTTTTS------------HHHHHHHHTTT-BHHHHHHHH-S-SEEEEETTEEEEEEE------EEEEEE--TTS-EEEEEE------EEEEEEETTEEEEEEE-S---BTTBTTGGGHHHHHHHHHHHHHHSTT-------------GGGSSGGG-PPPPPPPPPPP-

Nearest PDB structures (foldseek):
  8bp8-assembly1_C  TM=4.098E-01  e=5.227E-01  Rotavirus A
  8qtz-assembly1_Y  TM=4.101E-01  e=1.320E+00  Rotavirus
  2p3j-assembly1_A  TM=3.740E-01  e=1.320E+00  Simian rotavirus A strain RRV
  6wxe-assembly1_1  TM=3.416E-01  e=1.589E+00  Simian rotavirus A strain RRV
  5cb7-assembly2_B  TM=2.391E-01  e=1.913E+00  Rotavirus A K8/G1

Foldseek 3Di:
DVPVVVVVVVVVVPPPPPPPPPPPPPPPALVNLLFPLQFFFFPVLLCVQQNAAPDWDDDPQKIKGKHKAFDDQDFDFDFDDDPPDIDTDTDGDDIDIWIKMFMGGNRTTPGIDTDDQLADPVGGNNRCCNRRVSSSVCSVVRPNPPPVVPPPPPPPPPPVVVVVVPPDDDDPDDDDDDD

Mean predicted aligned error: 17.48 Å

Radius of gyration: 34.0 Å; Cα contacts (8 Å, |Δi|>4): 226; chains: 1; bounding box: 122×73×61 Å

Sequence (179 aa):
MLSSIRTSALIVLGFVSTVAGCTTADKFNSVEIARTAMLGFNEQDVRMCAGFPTRSASEGDVTVWSYEGGGRQGGVDISAPVLFGAANANLSIPGGTCRFQVRFQRGRVDRIAYAGDNDSPQGRDTICTPVIDGCVSSSRTFGPSRRIPSASPIEQPSRAAQTDNLRPTPAPGGPAVPN

Solvent-accessible surface area (backbone atoms only — not comparable to full-atom values): 11069 Å² total; per-residue (Å²): 125,80,72,67,62,62,59,58,60,58,56,63,69,62,75,76,78,74,85,78,72,78,76,73,79,74,78,78,46,59,65,66,50,32,57,62,45,46,53,59,29,39,65,65,56,46,37,74,34,54,41,80,61,72,45,75,51,76,57,89,62,35,36,38,35,30,38,70,60,39,49,78,73,59,66,47,76,48,77,46,87,45,101,87,57,79,47,76,46,72,48,76,55,87,54,50,55,10,31,40,35,40,34,21,52,77,61,19,25,74,44,61,49,77,50,83,70,19,58,44,102,89,35,81,46,49,39,34,35,84,50,43,43,48,37,43,67,38,29,83,68,62,38,96,76,64,67,68,71,71,74,66,77,71,75,66,79,61,73,80,72,65,68,74,79,70,67,79,78,81,75,81,81,78,85,85,82,81,133